Protein AF-X1TP44-F1 (afdb_monomer)

Orga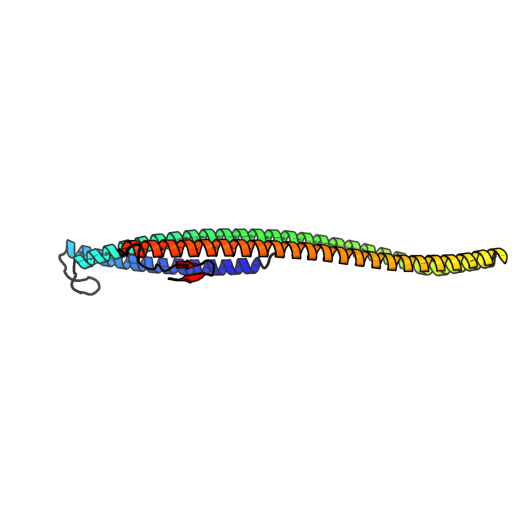nism: NCBI:txid412755

Nearest PDB structures (foldseek):
  8i21-assembly1_A  TM=5.377E-01  e=8.720E-01  Saccharomyces cerevisiae S288C

Secondary structure (DSSP, 8-state):
----HHHHHHHHHHHHHHHHHHHHHHHHHHHHHHHHHHHHHHHHHHHHHH---B-TTT-PBPPHHHHHHHHHHHHHHHHHHHHHHHHHHHHHHHHHHHHHHHHHHHHHHHHHHHHHHHHHHHHHHHHHHHHHHHHHHHHHHTTHHHHHHHHHHHHHHHS-HHHHHHHHHHHHHHHHHHHHHHHHHHHHHHHHHHHHHHHHHHHHHHHHHHHHHHHHHHHHHHHHHHHHHHHHHHHHHHHHHHHTT--TTSPPPEE-TTS-EE-

Mean predicted aligned error: 17.3 Å

Structure (mmCIF, N/CA/C/O backbone):
data_AF-X1TP44-F1
#
_entry.id   AF-X1TP44-F1
#
loop_
_atom_site.group_PDB
_atom_site.id
_atom_site.type_symbol
_atom_site.label_atom_id
_atom_site.label_alt_id
_atom_site.label_comp_id
_atom_site.label_asym_id
_atom_site.label_entity_id
_atom_site.label_seq_id
_atom_site.pdbx_PDB_ins_code
_atom_site.Cartn_x
_atom_site.Cartn_y
_atom_site.Cartn_z
_atom_site.occupancy
_atom_site.B_iso_or_equiv
_atom_site.auth_seq_id
_atom_site.auth_comp_id
_atom_site.auth_asym_id
_atom_site.auth_atom_id
_atom_site.pdbx_PDB_model_num
ATOM 1 N N . GLN A 1 1 ? 5.484 -2.460 -3.330 1.00 41.59 1 GLN A N 1
ATOM 2 C CA . GLN A 1 1 ? 4.072 -2.863 -3.463 1.00 41.59 1 GLN A CA 1
ATOM 3 C C . GLN A 1 1 ? 3.472 -2.748 -2.071 1.00 41.59 1 GLN A C 1
ATOM 5 O O . GLN A 1 1 ? 3.727 -3.625 -1.264 1.00 41.59 1 GLN A O 1
ATOM 10 N N . HIS A 1 2 ? 2.822 -1.629 -1.745 1.00 48.84 2 HIS A N 1
ATOM 11 C CA . HIS A 1 2 ? 1.972 -1.548 -0.553 1.00 48.84 2 HIS A CA 1
ATOM 12 C C . HIS A 1 2 ? 0.553 -1.786 -1.068 1.00 48.84 2 HIS A C 1
ATOM 14 O O . HIS A 1 2 ? 0.084 -0.944 -1.836 1.00 48.84 2 HIS A O 1
ATOM 20 N N . PRO A 1 3 ? -0.076 -2.937 -0.786 1.00 56.09 3 PRO A N 1
ATOM 21 C CA . PRO A 1 3 ? -1.488 -3.114 -1.080 1.00 56.09 3 PRO A CA 1
ATOM 22 C C . PRO A 1 3 ? -2.259 -2.148 -0.172 1.00 56.09 3 PRO A C 1
ATOM 24 O O . PRO A 1 3 ? -2.102 -2.191 1.043 1.00 56.09 3 PRO A O 1
ATOM 27 N N . ASP A 1 4 ? -2.941 -1.204 -0.813 1.00 78.56 4 ASP A N 1
ATOM 28 C CA . ASP A 1 4 ? -4.016 -0.332 -0.338 1.00 78.56 4 ASP A CA 1
ATOM 29 C C . ASP A 1 4 ? -4.006 0.119 1.133 1.00 78.56 4 ASP A C 1
ATOM 31 O O . ASP A 1 4 ? -4.874 -0.230 1.925 1.00 78.56 4 ASP A O 1
ATOM 35 N N . ILE A 1 5 ? -3.109 1.059 1.459 1.00 85.81 5 ILE A N 1
ATOM 36 C CA . ILE A 1 5 ? -3.212 1.879 2.686 1.00 85.81 5 ILE A CA 1
ATOM 37 C C . ILE A 1 5 ? -4.591 2.568 2.777 1.00 85.81 5 ILE A C 1
ATOM 39 O O . ILE A 1 5 ? -5.110 2.790 3.866 1.00 85.81 5 ILE A O 1
ATOM 43 N N . GLU A 1 6 ? -5.212 2.890 1.638 1.00 87.25 6 GLU A N 1
ATOM 44 C CA . GLU A 1 6 ? -6.580 3.424 1.594 1.00 87.25 6 GLU A CA 1
ATOM 45 C C . GLU A 1 6 ? -7.632 2.395 2.048 1.00 87.25 6 GLU A C 1
ATOM 47 O O . GLU A 1 6 ? -8.575 2.767 2.745 1.00 87.25 6 GLU A O 1
ATOM 52 N N . GLU A 1 7 ? -7.465 1.113 1.709 1.00 90.94 7 GLU A N 1
ATOM 53 C CA . GLU A 1 7 ? -8.336 0.027 2.182 1.00 90.94 7 GLU A CA 1
ATOM 54 C C . GLU A 1 7 ? -8.114 -0.239 3.674 1.00 90.94 7 GLU A C 1
ATOM 56 O O . GLU A 1 7 ? -9.077 -0.401 4.422 1.00 90.94 7 GLU A O 1
ATOM 61 N N . GLU A 1 8 ? -6.861 -0.202 4.134 1.00 92.81 8 GLU A N 1
ATOM 62 C CA . GLU A 1 8 ? -6.526 -0.335 5.553 1.00 92.81 8 GLU A CA 1
ATOM 63 C C . GLU A 1 8 ? -7.138 0.804 6.384 1.00 92.81 8 GLU A C 1
ATOM 65 O O . GLU A 1 8 ? -7.813 0.542 7.378 1.00 92.81 8 GLU A O 1
ATOM 70 N N . LEU A 1 9 ? -7.012 2.060 5.935 1.00 93.00 9 LEU A N 1
ATOM 71 C CA . LEU A 1 9 ? -7.663 3.211 6.572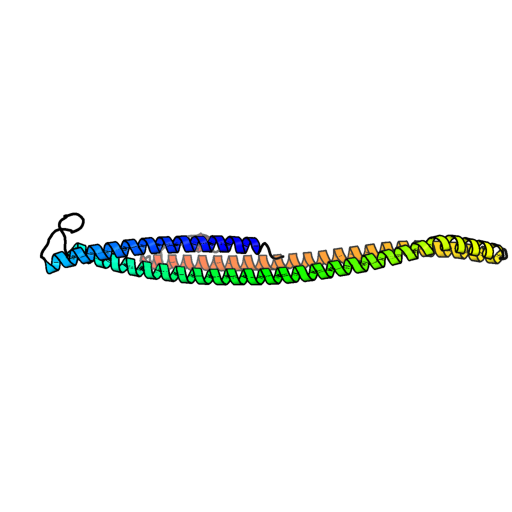 1.00 93.00 9 LEU A CA 1
ATOM 72 C C . LEU A 1 9 ? -9.191 3.063 6.604 1.00 93.00 9 LEU A C 1
ATOM 74 O O . LEU A 1 9 ? -9.807 3.338 7.633 1.00 93.00 9 LEU A O 1
ATOM 78 N N . ALA A 1 10 ? -9.805 2.592 5.514 1.00 93.12 10 ALA A N 1
ATOM 79 C CA . ALA A 1 10 ? -11.245 2.346 5.468 1.00 93.12 10 ALA A CA 1
ATOM 80 C C . ALA A 1 10 ? -11.677 1.228 6.435 1.00 93.12 10 ALA A C 1
ATOM 82 O O . ALA A 1 10 ? -12.705 1.351 7.104 1.00 93.12 10 ALA A O 1
ATOM 83 N N . SER A 1 11 ? -10.883 0.159 6.548 1.00 94.38 11 SER A N 1
ATOM 84 C CA . SER A 1 11 ? -11.110 -0.920 7.513 1.00 94.38 11 SER A CA 1
ATOM 85 C C . SER A 1 11 ? -11.017 -0.407 8.951 1.00 94.38 11 SER A C 1
ATOM 87 O O . SER A 1 11 ? -11.892 -0.696 9.767 1.00 94.38 11 SER A O 1
ATOM 89 N N . MET A 1 12 ? -9.998 0.400 9.260 1.00 95.75 12 MET A N 1
ATOM 90 C CA . MET A 1 12 ? -9.828 1.006 10.584 1.00 95.75 12 MET A CA 1
ATOM 91 C C . MET A 1 12 ? -10.978 1.948 10.944 1.00 95.75 12 MET A C 1
ATOM 93 O O . MET A 1 12 ? -11.442 1.928 12.083 1.00 95.75 12 MET A O 1
ATOM 97 N N . ASP A 1 13 ? -11.466 2.745 9.990 1.00 95.44 13 ASP A N 1
ATOM 98 C CA . ASP A 1 13 ? -12.627 3.612 10.201 1.00 95.44 13 ASP A CA 1
ATOM 99 C C . ASP A 1 13 ? -13.888 2.775 10.520 1.00 95.44 13 ASP A C 1
ATOM 101 O O . ASP A 1 13 ? -14.654 3.132 11.418 1.00 95.44 13 ASP A O 1
ATOM 105 N N . GLY A 1 14 ? -14.063 1.615 9.872 1.00 96.31 14 GLY A N 1
ATOM 106 C CA . GLY A 1 14 ? -15.133 0.661 10.190 1.00 96.31 14 GLY A CA 1
ATOM 107 C C . GLY A 1 14 ? -15.004 0.018 11.578 1.00 96.31 14 GLY A C 1
ATOM 108 O O . GLY A 1 14 ? -15.992 -0.084 12.309 1.00 96.31 14 GLY A O 1
ATOM 109 N N . GLU A 1 15 ? -13.792 -0.381 11.977 1.00 95.94 15 GLU A N 1
ATOM 110 C CA . GLU A 1 15 ? -13.523 -0.896 13.329 1.00 95.94 15 GLU A CA 1
ATOM 111 C C . GLU A 1 15 ? -13.802 0.159 14.406 1.00 95.94 15 GLU A C 1
ATOM 113 O O . GLU A 1 15 ? -14.431 -0.140 15.423 1.00 95.94 15 GLU A O 1
ATOM 118 N N . LEU A 1 16 ? -13.361 1.401 14.182 1.00 97.06 16 LEU A N 1
ATOM 119 C CA . LEU A 1 16 ? -13.583 2.517 15.099 1.00 97.06 16 LEU A CA 1
ATOM 120 C C . LEU A 1 16 ? -15.069 2.805 15.296 1.00 97.06 16 LEU A C 1
ATOM 122 O O . LEU A 1 16 ? -15.489 3.039 16.428 1.00 97.06 16 LEU A O 1
ATOM 126 N N . GLU A 1 17 ? -15.861 2.774 14.225 1.00 97.06 17 GLU A N 1
ATOM 127 C CA . GLU A 1 17 ? -17.306 2.975 14.325 1.00 97.06 17 GLU A CA 1
ATOM 128 C C . GLU A 1 17 ? -17.969 1.846 15.121 1.00 97.06 17 GLU A C 1
ATOM 130 O O . GLU A 1 17 ? -18.710 2.105 16.067 1.00 97.06 17 GLU A O 1
ATOM 135 N N . SER A 1 18 ? -17.604 0.591 14.843 1.00 96.81 18 SER A N 1
ATOM 136 C CA . SER A 1 18 ? -18.121 -0.555 15.598 1.00 96.81 18 SER A CA 1
ATOM 137 C C . SER A 1 18 ? -17.783 -0.481 17.092 1.00 96.81 18 SER A C 1
ATOM 139 O O . SER A 1 18 ? -18.622 -0.792 17.940 1.00 96.81 18 SER A O 1
ATOM 141 N N . LEU A 1 19 ? -16.567 -0.053 17.438 1.00 96.25 19 LEU A N 1
ATOM 142 C CA . LEU A 1 19 ? -16.155 0.122 18.831 1.00 96.25 19 LEU A CA 1
ATOM 143 C C . LEU A 1 19 ? -16.903 1.275 19.519 1.00 96.25 19 LEU A C 1
ATOM 145 O O . LEU A 1 19 ? -17.224 1.165 20.706 1.00 96.25 19 LEU A O 1
ATOM 149 N N . LYS A 1 20 ? -17.210 2.363 18.800 1.00 96.00 20 LYS A N 1
ATOM 150 C CA . LYS A 1 20 ? -18.028 3.471 19.323 1.00 96.00 20 LYS A CA 1
ATOM 151 C C . LYS A 1 20 ? -19.455 3.021 19.604 1.00 96.00 20 LYS A C 1
ATOM 153 O O . LYS A 1 20 ? -19.940 3.253 20.710 1.00 96.00 20 LYS A O 1
ATOM 158 N N . ASP A 1 21 ? -20.072 2.302 18.670 1.00 97.25 21 ASP A N 1
ATOM 159 C CA . ASP A 1 21 ? -21.417 1.746 18.843 1.00 97.25 21 ASP A CA 1
ATOM 160 C C . ASP A 1 21 ? -21.493 0.827 20.073 1.00 97.25 21 ASP A C 1
ATOM 162 O O . ASP A 1 21 ? -22.427 0.908 20.878 1.00 97.25 21 ASP A O 1
ATOM 166 N N . GLN A 1 22 ? -20.479 -0.023 20.271 1.00 97.06 22 GLN A N 1
ATOM 167 C CA . GLN A 1 22 ? -20.381 -0.881 21.456 1.00 97.06 22 GLN A CA 1
ATOM 168 C C . GLN A 1 22 ? -20.254 -0.065 22.749 1.00 97.06 22 GLN A C 1
ATOM 170 O O . GLN A 1 22 ? -20.950 -0.348 23.729 1.00 97.06 22 GLN A O 1
ATOM 175 N N . ALA A 1 23 ? -19.402 0.964 22.761 1.00 95.62 23 ALA A N 1
ATOM 176 C CA . ALA A 1 23 ? -19.231 1.834 23.921 1.00 95.62 23 ALA A CA 1
ATOM 177 C C . ALA A 1 23 ? -20.529 2.584 24.276 1.00 95.62 23 ALA A C 1
ATOM 179 O O . ALA A 1 23 ? -20.895 2.661 25.453 1.00 95.62 23 ALA A O 1
ATOM 180 N N . ASP A 1 24 ? -21.261 3.085 23.282 1.00 96.12 24 ASP A N 1
ATOM 181 C CA . ASP A 1 24 ? -22.525 3.796 23.491 1.00 96.12 24 ASP A CA 1
ATOM 182 C C . ASP A 1 24 ? -23.657 2.862 23.950 1.00 96.12 24 ASP A C 1
ATOM 184 O O . ASP A 1 24 ? -24.459 3.229 24.821 1.00 96.12 24 ASP A O 1
ATOM 188 N N . SER A 1 25 ? -23.678 1.618 23.461 1.00 97.44 25 SER A N 1
ATOM 189 C CA . SER A 1 25 ? -24.579 0.575 23.965 1.00 97.44 25 SER A CA 1
ATOM 190 C C . SER A 1 25 ? -24.331 0.284 25.449 1.00 97.44 25 SER A C 1
ATOM 192 O O . SER A 1 25 ? -25.271 0.272 26.249 1.00 97.44 25 SER A O 1
ATOM 194 N N . LEU A 1 26 ? -23.071 0.108 25.855 1.00 97.19 26 LEU A N 1
ATOM 195 C CA . LEU A 1 26 ? -22.726 -0.155 27.257 1.00 97.19 26 LEU A CA 1
ATOM 196 C C . LEU A 1 26 ? -22.997 1.046 28.164 1.00 97.19 26 LEU A C 1
ATOM 198 O O . LEU A 1 26 ? -23.454 0.871 29.293 1.00 97.19 26 LEU A O 1
ATOM 202 N N . ARG A 1 27 ? -22.780 2.275 27.680 1.00 95.88 27 ARG A N 1
ATOM 203 C CA . ARG A 1 27 ? -23.168 3.494 28.410 1.00 95.88 27 ARG A CA 1
ATOM 204 C C . ARG A 1 27 ? -24.674 3.556 28.639 1.00 95.88 27 ARG A C 1
ATOM 206 O O . ARG A 1 27 ? -25.103 3.872 29.746 1.00 95.88 27 ARG A O 1
ATOM 213 N N . SER A 1 28 ? -25.467 3.193 27.633 1.00 97.25 28 SER A N 1
ATOM 214 C CA . SER A 1 28 ? -26.926 3.121 27.757 1.00 97.25 28 SER A CA 1
ATOM 215 C C . SER A 1 28 ? -27.357 2.061 28.780 1.00 97.25 28 SER A C 1
ATOM 217 O O . SER A 1 28 ? -28.246 2.306 29.601 1.00 97.25 28 SER A O 1
ATOM 219 N N . GLU A 1 29 ? -26.691 0.901 28.795 1.00 97.56 29 GLU A N 1
ATOM 220 C CA . GLU A 1 29 ? -26.916 -0.125 29.818 1.00 97.56 29 GLU A CA 1
ATOM 221 C C . GLU A 1 29 ? -26.540 0.383 31.220 1.00 97.56 29 GLU A C 1
ATOM 223 O O . GLU A 1 29 ? -27.309 0.205 32.168 1.00 97.56 29 GLU A O 1
ATOM 228 N N . MET A 1 30 ? -25.407 1.079 31.348 1.00 97.31 30 MET A N 1
ATOM 229 C CA . MET A 1 30 ? -24.944 1.669 32.605 1.00 97.31 30 MET A CA 1
ATOM 230 C C . MET A 1 30 ? -25.955 2.675 33.160 1.00 97.31 30 MET A C 1
ATOM 232 O O . MET A 1 30 ? -26.277 2.613 34.347 1.00 97.31 30 MET A O 1
ATOM 236 N N . THR A 1 31 ? -26.517 3.547 32.316 1.00 96.19 31 THR A N 1
ATOM 237 C CA . THR A 1 31 ? -27.598 4.461 32.718 1.00 96.19 31 THR A CA 1
ATOM 238 C C . THR A 1 31 ? -28.815 3.685 33.228 1.00 96.19 31 THR A C 1
ATOM 240 O O . THR A 1 31 ? -29.305 3.965 34.320 1.00 96.19 31 THR A O 1
ATOM 243 N N . SER A 1 32 ? -29.246 2.630 32.524 1.00 96.38 32 SER A N 1
ATOM 244 C CA . SER A 1 32 ? -30.368 1.790 32.975 1.00 96.38 32 SER A CA 1
ATOM 245 C C . SER A 1 32 ? -30.102 1.108 34.325 1.00 96.38 32 SER A C 1
ATOM 247 O O . SER A 1 32 ? -31.002 0.989 35.163 1.00 96.38 32 SER A O 1
ATOM 249 N N . VAL A 1 33 ? -28.873 0.638 34.561 1.00 96.19 33 VAL A N 1
ATOM 250 C CA . VAL A 1 33 ? -28.471 0.033 35.839 1.00 96.19 33 VAL A CA 1
ATOM 251 C C . VAL A 1 33 ? -28.457 1.075 36.958 1.00 96.19 33 VAL A C 1
ATOM 253 O O . VAL A 1 33 ? -28.940 0.786 38.056 1.00 96.19 33 VAL A O 1
ATOM 256 N N . GLN A 1 34 ? -27.968 2.286 36.689 1.00 94.88 34 GLN A N 1
ATOM 257 C CA . GLN A 1 34 ? -27.968 3.394 37.647 1.00 94.88 34 GLN A CA 1
ATOM 258 C C . GLN A 1 34 ? -29.387 3.826 38.035 1.00 94.88 34 GLN A C 1
ATOM 260 O O . GLN A 1 34 ? -29.659 4.001 39.225 1.00 94.88 34 GLN A O 1
ATOM 265 N N . ASP A 1 35 ? -30.311 3.897 37.078 1.00 94.25 35 ASP A N 1
ATOM 266 C CA . ASP A 1 35 ? -31.723 4.187 37.350 1.00 94.25 35 ASP A CA 1
ATOM 267 C C . ASP A 1 35 ? -32.346 3.099 38.239 1.00 94.25 35 ASP A C 1
ATOM 269 O O . ASP A 1 35 ? -32.954 3.382 39.275 1.00 94.25 35 ASP A O 1
ATOM 273 N N . LYS A 1 36 ? -32.100 1.820 37.919 1.00 92.94 36 LYS A N 1
ATOM 274 C CA . LYS A 1 36 ? -32.558 0.688 38.746 1.00 92.94 36 LYS A CA 1
ATOM 275 C C . LYS A 1 36 ? -31.951 0.709 40.151 1.00 92.94 36 LYS A C 1
ATOM 277 O O . LYS A 1 36 ? -32.630 0.308 41.103 1.00 92.94 36 LYS A O 1
ATOM 282 N N . LEU A 1 37 ? -30.693 1.133 40.303 1.00 93.25 37 LEU A N 1
ATOM 283 C CA . LEU A 1 37 ? -30.048 1.318 41.608 1.00 93.25 37 LEU A CA 1
ATOM 284 C C . LEU A 1 37 ? -30.728 2.424 42.403 1.00 93.25 37 LEU A C 1
ATOM 286 O O . LEU A 1 37 ? -31.005 2.233 43.589 1.00 93.25 37 LEU A O 1
ATOM 290 N N . HIS A 1 38 ? -31.033 3.545 41.751 1.00 91.62 38 HIS A N 1
ATOM 291 C CA . HIS A 1 38 ? -31.738 4.659 42.366 1.00 91.62 38 HIS A CA 1
ATOM 292 C C . HIS A 1 38 ? -33.109 4.220 42.898 1.00 91.62 38 HIS A C 1
ATOM 294 O O . HIS A 1 38 ? -33.388 4.388 44.089 1.00 91.62 38 HIS A O 1
ATOM 300 N N . ASP A 1 39 ? -33.912 3.554 42.067 1.00 89.38 39 ASP A N 1
ATOM 301 C CA . ASP A 1 39 ? -35.230 3.030 42.443 1.00 89.38 39 ASP A CA 1
ATOM 302 C C . ASP A 1 39 ? -35.148 2.016 43.592 1.00 89.38 39 ASP A C 1
ATOM 304 O O . ASP A 1 39 ? -35.910 2.069 44.565 1.00 89.38 39 ASP A O 1
ATOM 308 N N . THR A 1 40 ? -34.189 1.088 43.514 1.00 88.38 40 THR A N 1
ATOM 309 C CA . THR A 1 40 ? -33.964 0.076 44.559 1.00 88.38 40 THR A CA 1
ATOM 310 C C . THR A 1 40 ? -33.554 0.742 45.878 1.00 88.38 40 THR A C 1
ATOM 312 O O . THR A 1 40 ? -34.054 0.374 46.945 1.00 88.38 40 THR A O 1
ATOM 315 N N . GLY A 1 41 ? -32.707 1.774 45.818 1.00 86.94 41 GLY A N 1
ATOM 316 C CA . GLY A 1 41 ? -32.289 2.572 46.969 1.00 86.94 41 GLY A CA 1
ATOM 317 C C . GLY A 1 41 ? -33.434 3.368 47.603 1.00 86.94 41 GLY A C 1
ATOM 318 O O . GLY A 1 41 ? -33.550 3.404 48.836 1.00 86.94 41 GLY A O 1
ATOM 319 N N . GLN A 1 42 ? -34.326 3.951 46.795 1.00 86.12 42 GLN A N 1
ATOM 320 C CA . GLN A 1 42 ? -35.535 4.619 47.287 1.00 86.12 42 GLN A CA 1
ATOM 321 C C . GLN A 1 42 ? -36.467 3.634 48.005 1.00 86.12 42 GLN A C 1
ATOM 323 O O . GLN A 1 42 ? -36.886 3.899 49.136 1.00 86.12 42 GLN A O 1
ATOM 328 N N . ASN A 1 43 ? -36.740 2.472 47.400 1.00 84.81 43 ASN A N 1
ATOM 329 C CA . ASN A 1 43 ? -37.569 1.421 48.000 1.00 84.81 43 ASN A CA 1
ATOM 330 C C . ASN A 1 43 ? -36.994 0.936 49.336 1.00 84.81 43 ASN A C 1
ATOM 332 O O . ASN A 1 43 ? -37.705 0.886 50.342 1.00 84.81 43 ASN A O 1
ATOM 336 N N . ARG A 1 44 ? -35.683 0.673 49.385 1.00 83.50 44 ARG A N 1
ATOM 337 C CA . ARG A 1 44 ? -34.992 0.277 50.618 1.00 83.50 44 ARG A CA 1
ATOM 338 C C . ARG A 1 44 ? -35.082 1.358 51.694 1.00 83.50 44 ARG A C 1
ATOM 340 O O . ARG A 1 44 ? -35.360 1.048 52.851 1.00 83.50 44 ARG A O 1
ATOM 347 N N . THR A 1 45 ? -34.890 2.625 51.327 1.00 84.12 45 THR A N 1
ATOM 348 C CA . THR A 1 45 ? -35.003 3.751 52.267 1.00 84.12 45 THR A CA 1
ATOM 349 C C . THR A 1 45 ? -36.406 3.835 52.862 1.00 84.12 45 THR A C 1
ATOM 351 O O . THR A 1 45 ? -36.540 4.070 54.062 1.00 84.12 45 THR A O 1
ATOM 354 N N . ARG A 1 46 ? -37.453 3.609 52.060 1.00 78.44 46 ARG A N 1
ATOM 355 C CA . ARG A 1 46 ? -38.838 3.654 52.545 1.00 78.44 46 ARG A CA 1
ATOM 356 C C . ARG A 1 46 ? -39.197 2.491 53.453 1.00 78.44 46 ARG A C 1
ATOM 358 O O . ARG A 1 46 ? -39.833 2.728 54.478 1.00 78.44 46 ARG A O 1
ATOM 365 N N . TYR A 1 47 ? -38.756 1.286 53.111 1.00 80.06 47 TYR A N 1
ATOM 366 C CA . TYR A 1 47 ? -38.929 0.121 53.969 1.00 80.06 47 TYR A CA 1
ATOM 367 C C . TYR A 1 47 ? -38.258 0.345 55.334 1.00 80.06 47 TYR A C 1
ATOM 369 O O . TYR A 1 47 ? -38.908 0.256 56.371 1.00 80.06 47 TYR A O 1
ATOM 377 N N . VAL A 1 48 ? -36.982 0.752 55.338 1.00 81.12 48 VAL A N 1
ATOM 378 C CA . VAL A 1 48 ? -36.192 0.920 56.572 1.00 81.12 48 VAL A CA 1
ATOM 379 C C . VAL A 1 48 ? -36.652 2.112 57.420 1.00 81.12 48 VAL A C 1
ATOM 381 O O . VAL A 1 48 ? -36.694 1.998 58.641 1.00 81.12 48 VAL A O 1
ATOM 384 N N . LYS A 1 49 ? -36.973 3.264 56.812 1.00 78.12 49 LYS A N 1
ATOM 385 C CA . LYS A 1 49 ? -37.319 4.488 57.564 1.00 78.12 49 LYS A CA 1
ATOM 386 C C . LYS A 1 49 ? -38.800 4.622 57.899 1.00 78.12 49 LYS A C 1
ATOM 388 O O . LYS A 1 49 ? -39.123 5.232 58.911 1.00 78.12 49 LYS A O 1
ATOM 393 N N . TYR A 1 50 ? -39.689 4.124 57.042 1.00 79.06 50 TYR A N 1
ATOM 394 C CA . TYR A 1 50 ? -41.132 4.370 57.152 1.00 79.06 50 TYR A CA 1
ATOM 395 C C . TYR A 1 50 ? -41.957 3.089 57.315 1.00 79.06 50 TYR A C 1
ATOM 397 O O . TYR A 1 50 ? -43.181 3.183 57.345 1.00 79.06 50 TYR A O 1
ATOM 405 N N . GLY A 1 51 ? -41.321 1.912 57.391 1.00 76.50 51 GLY A N 1
ATOM 406 C CA . GLY A 1 51 ? -42.008 0.631 57.585 1.00 76.50 51 GLY A CA 1
ATOM 407 C C . GLY A 1 51 ? -42.979 0.274 56.459 1.00 76.50 51 GLY A C 1
ATOM 408 O O . GLY A 1 51 ? -43.912 -0.490 56.674 1.00 76.50 51 GLY A O 1
ATOM 409 N N . LYS A 1 52 ? -42.816 0.868 55.268 1.00 76.94 52 LYS A N 1
ATOM 410 C CA . LYS A 1 52 ? -43.687 0.579 54.126 1.00 76.94 52 LYS A CA 1
ATOM 411 C C . LYS A 1 52 ? -43.270 -0.733 53.476 1.00 76.94 52 LYS A C 1
ATOM 413 O O . LYS A 1 52 ? -42.169 -0.821 52.941 1.00 76.94 52 LYS A O 1
ATOM 418 N N . GLU A 1 53 ? -44.176 -1.700 53.473 1.00 78.88 53 GLU A N 1
ATOM 419 C CA . GLU A 1 53 ? -43.972 -3.036 52.899 1.00 78.88 53 GLU A CA 1
ATOM 420 C C . GLU A 1 53 ? -44.336 -3.116 51.409 1.00 78.88 53 GLU A C 1
ATOM 422 O O . GLU A 1 53 ? -44.471 -4.206 50.876 1.00 78.88 53 GLU A O 1
ATOM 427 N N . GLU A 1 54 ? -44.480 -1.984 50.715 1.00 78.62 54 GLU A N 1
ATOM 428 C CA . GLU A 1 54 ? -44.911 -1.926 49.312 1.00 78.62 54 GLU A CA 1
ATOM 429 C C . GLU A 1 54 ? -43.946 -1.099 48.448 1.00 78.62 54 GLU A C 1
ATOM 431 O O . GLU A 1 54 ? -43.428 -0.059 48.870 1.00 78.62 54 GLU A O 1
ATOM 436 N N . CYS A 1 55 ? -43.716 -1.565 47.219 1.00 72.56 55 CYS A N 1
ATOM 437 C CA . CYS A 1 55 ? -42.846 -0.961 46.217 1.00 72.56 55 CYS A CA 1
ATOM 438 C C . CYS A 1 55 ? -43.394 0.389 45.761 1.00 72.56 55 CYS A C 1
ATOM 440 O O . CYS A 1 55 ? -44.564 0.509 45.404 1.00 72.56 55 CYS A O 1
ATOM 442 N N . PHE A 1 56 ? -42.530 1.401 45.690 1.00 68.19 56 PHE A N 1
ATOM 443 C CA . PHE A 1 56 ? -42.927 2.742 45.277 1.00 68.19 56 PHE A CA 1
ATOM 444 C C . PHE A 1 56 ? -43.417 2.811 43.826 1.00 68.19 56 PHE A C 1
ATOM 446 O O . PHE A 1 56 ? -44.360 3.543 43.543 1.00 68.19 56 PHE A O 1
ATOM 453 N N . ALA A 1 57 ? -42.793 2.051 42.924 1.00 70.19 57 ALA A N 1
ATOM 454 C CA . ALA A 1 57 ? -43.090 2.113 41.496 1.00 70.19 57 ALA A CA 1
ATOM 455 C C . ALA A 1 57 ? -44.315 1.275 41.091 1.00 70.19 57 ALA A C 1
ATOM 457 O O . ALA A 1 57 ? -45.024 1.648 40.162 1.00 70.19 57 ALA A O 1
ATOM 458 N N . CYS A 1 58 ? -44.572 0.146 41.765 1.00 77.62 58 CYS A N 1
ATOM 459 C CA . CYS A 1 58 ? -45.602 -0.814 41.340 1.00 77.62 58 CYS A CA 1
ATOM 460 C C . CYS A 1 58 ? -46.589 -1.251 42.433 1.00 77.62 58 CYS A C 1
ATOM 462 O O . CYS A 1 58 ? -47.483 -2.039 42.143 1.00 77.62 58 CYS A O 1
ATOM 464 N N . GLY A 1 59 ? -46.437 -0.794 43.681 1.00 74.50 59 GLY A N 1
ATOM 465 C CA . GLY A 1 59 ? -47.317 -1.167 44.798 1.00 74.50 59 GLY A CA 1
ATOM 466 C C . GLY A 1 59 ? -47.204 -2.625 45.262 1.00 74.50 59 GLY A C 1
ATOM 467 O O . GLY A 1 59 ? -47.912 -3.031 46.173 1.00 74.50 59 GLY A O 1
ATOM 468 N N . SER A 1 60 ? -46.325 -3.430 44.659 1.00 80.00 60 SER A N 1
ATOM 469 C CA . SER A 1 60 ? -46.116 -4.831 45.046 1.00 80.00 60 SER A CA 1
ATOM 470 C C . SER A 1 60 ? -45.477 -4.963 46.434 1.00 80.00 60 SER A C 1
ATOM 472 O O . SER A 1 60 ? -44.646 -4.119 46.779 1.00 80.00 60 SER A O 1
ATOM 474 N N . PRO A 1 61 ? -45.765 -6.038 47.191 1.00 80.00 61 PRO A N 1
ATOM 475 C CA . PRO A 1 61 ? -45.103 -6.309 48.461 1.00 80.00 61 PRO A CA 1
ATOM 476 C C . PRO A 1 61 ? -43.578 -6.356 48.315 1.00 80.00 61 PRO A C 1
ATOM 478 O O . PRO A 1 61 ? -43.048 -6.925 47.360 1.00 80.00 61 PRO A O 1
ATOM 481 N N . ILE A 1 62 ? -42.869 -5.758 49.265 1.00 80.25 62 ILE A N 1
ATOM 482 C CA . ILE A 1 62 ? -41.412 -5.719 49.321 1.00 80.25 62 ILE A CA 1
ATOM 483 C C . ILE A 1 62 ? -40.902 -6.875 50.182 1.00 80.25 62 ILE A C 1
ATOM 485 O O . ILE A 1 62 ? -41.171 -6.929 51.381 1.00 80.25 62 ILE A O 1
ATOM 489 N N . ASN A 1 63 ? -40.053 -7.725 49.600 1.00 85.25 63 ASN A N 1
ATOM 490 C CA . ASN A 1 63 ? -39.187 -8.627 50.353 1.00 85.25 63 ASN A CA 1
ATOM 491 C C . ASN A 1 63 ? -37.810 -7.956 50.599 1.00 85.25 63 ASN A C 1
ATOM 493 O O . ASN A 1 63 ? -37.091 -7.650 49.640 1.00 85.25 63 ASN A O 1
ATOM 497 N N . PRO A 1 64 ? -37.399 -7.717 51.860 1.00 81.69 64 PRO A N 1
ATOM 498 C CA . PRO A 1 64 ? -36.141 -7.032 52.183 1.00 81.69 64 PRO A CA 1
ATOM 499 C C . PRO A 1 64 ? -34.888 -7.792 51.745 1.00 81.69 64 PRO A C 1
ATOM 501 O O . PRO A 1 64 ? -33.877 -7.173 51.403 1.00 81.69 64 PRO A O 1
ATOM 504 N N . GLU A 1 65 ? -34.938 -9.124 51.775 1.00 85.44 65 GLU A N 1
ATOM 505 C CA . GLU A 1 65 ? -33.818 -9.979 51.383 1.00 85.44 65 GLU A CA 1
ATOM 506 C C . GLU A 1 65 ? -33.599 -9.898 49.867 1.00 85.44 65 GLU A C 1
ATOM 508 O O . GLU A 1 65 ? -32.479 -9.684 49.400 1.00 85.44 65 GLU A O 1
ATOM 513 N N . GLU A 1 66 ? -34.689 -9.949 49.099 1.00 86.94 66 GLU A N 1
ATOM 514 C CA . GLU A 1 66 ? -34.670 -9.775 47.644 1.00 86.94 66 GLU A CA 1
ATOM 515 C C . GLU A 1 66 ? -34.203 -8.377 47.238 1.00 86.94 66 GLU A C 1
ATOM 517 O O . GLU A 1 66 ? -33.381 -8.254 46.332 1.00 86.94 66 GLU A O 1
ATOM 522 N N . LEU A 1 67 ? -34.649 -7.318 47.928 1.00 85.88 67 LEU A N 1
ATOM 523 C CA . LEU A 1 67 ? -34.159 -5.957 47.676 1.00 85.88 67 LEU A CA 1
ATOM 524 C C . LEU A 1 67 ? -32.651 -5.833 47.914 1.00 85.88 67 LEU A C 1
ATOM 526 O O . LEU A 1 67 ? -31.959 -5.192 47.121 1.00 85.88 67 LEU A O 1
ATOM 530 N N . ARG A 1 68 ? -32.128 -6.439 48.990 1.00 87.12 68 ARG A N 1
ATOM 531 C CA . ARG A 1 68 ? -30.683 -6.449 49.269 1.00 87.12 68 ARG A CA 1
ATOM 532 C C . ARG A 1 68 ? -29.909 -7.191 48.186 1.00 87.12 68 ARG A C 1
ATOM 534 O O . ARG A 1 68 ? -28.876 -6.694 47.741 1.00 87.12 68 ARG A O 1
ATOM 541 N N . ASN A 1 69 ? -30.408 -8.344 47.749 1.00 90.62 69 ASN A N 1
ATOM 542 C CA . ASN A 1 69 ? -29.774 -9.126 46.690 1.00 90.62 69 ASN A CA 1
ATOM 543 C C . ASN A 1 69 ? -29.804 -8.386 45.350 1.00 90.62 69 ASN A C 1
ATOM 545 O O . ASN A 1 69 ? -28.771 -8.285 44.693 1.00 90.62 69 ASN A O 1
ATOM 549 N N . ARG A 1 70 ? -30.942 -7.783 44.993 1.00 90.75 70 ARG A N 1
ATOM 550 C CA . ARG A 1 70 ? -31.079 -6.952 43.792 1.00 90.75 70 ARG A CA 1
ATOM 551 C C . ARG A 1 70 ? -30.119 -5.765 43.813 1.00 90.75 70 ARG A C 1
ATOM 553 O O . ARG A 1 70 ? -29.473 -5.502 42.806 1.00 90.75 70 ARG A O 1
ATOM 560 N N . GLN A 1 71 ? -29.995 -5.069 44.945 1.00 91.88 71 GLN A N 1
ATOM 561 C CA . GLN A 1 71 ? -29.045 -3.963 45.081 1.00 91.88 71 GLN A CA 1
ATOM 562 C C . GLN A 1 71 ? -27.604 -4.437 44.837 1.00 91.88 71 GLN A C 1
ATOM 564 O O . GLN A 1 71 ? -26.917 -3.849 44.009 1.00 91.88 71 GLN A O 1
ATOM 569 N N . LYS A 1 72 ? -27.174 -5.529 45.486 1.00 94.38 72 LYS A N 1
ATOM 570 C CA . LYS A 1 72 ? -25.827 -6.096 45.290 1.00 94.38 72 LYS A CA 1
ATOM 571 C C . LYS A 1 72 ? -25.565 -6.498 43.837 1.00 94.38 72 LYS A C 1
ATOM 573 O O . LYS A 1 72 ? -24.496 -6.209 43.315 1.00 94.38 72 LYS A O 1
ATOM 578 N N . GLN A 1 73 ? -26.533 -7.142 43.183 1.00 95.38 73 GLN A N 1
ATOM 579 C CA . GLN A 1 73 ? -26.419 -7.540 41.775 1.00 95.38 73 GLN A CA 1
ATOM 580 C C . GLN A 1 73 ? -26.271 -6.329 40.851 1.00 95.38 73 GLN A C 1
ATOM 582 O O . GLN A 1 73 ? -25.447 -6.344 39.942 1.00 95.38 73 GLN A O 1
ATOM 587 N N . LEU A 1 74 ? -27.044 -5.267 41.089 1.00 95.62 74 LEU A N 1
ATOM 588 C CA . LEU A 1 74 ? -26.949 -4.041 40.303 1.00 95.62 74 LEU A CA 1
ATOM 589 C C . LEU A 1 74 ? -25.633 -3.289 40.556 1.00 95.62 74 LEU A C 1
ATOM 591 O O . LEU A 1 74 ? -25.046 -2.773 39.611 1.00 95.62 74 LEU A O 1
ATOM 595 N N . GLU A 1 75 ? -25.145 -3.248 41.800 1.00 95.50 75 GLU A N 1
ATOM 596 C CA . GLU A 1 75 ? -23.832 -2.676 42.142 1.00 95.50 75 GLU A CA 1
ATOM 597 C C . GLU A 1 75 ? -22.698 -3.452 41.457 1.00 95.50 75 GLU A C 1
ATOM 599 O O . GLU A 1 75 ? -21.798 -2.847 40.874 1.00 95.50 75 GLU A O 1
ATOM 604 N N . GLN A 1 76 ? -22.774 -4.787 41.459 1.00 97.31 76 GLN A N 1
ATOM 605 C CA . GLN A 1 76 ? -21.828 -5.640 40.747 1.00 97.31 76 GLN A CA 1
ATOM 606 C C . GLN A 1 76 ? -21.864 -5.371 39.237 1.00 97.31 76 GLN A C 1
ATOM 608 O O . GLN A 1 76 ? -20.821 -5.071 38.660 1.00 97.31 76 GLN A O 1
ATOM 613 N N . ARG A 1 77 ? -23.049 -5.396 38.608 1.00 97.19 77 ARG A N 1
ATOM 614 C CA . ARG A 1 77 ? -23.181 -5.128 37.167 1.00 97.19 77 ARG A CA 1
ATOM 615 C C . ARG A 1 77 ? -22.705 -3.723 36.802 1.00 97.19 77 ARG A C 1
ATOM 617 O O . ARG A 1 77 ? -22.076 -3.546 35.770 1.00 97.19 77 ARG A O 1
ATOM 624 N N . SER A 1 78 ? -22.961 -2.728 37.652 1.00 96.75 78 SER A N 1
ATOM 625 C CA . SER A 1 78 ? -22.468 -1.361 37.452 1.00 96.75 78 SER A CA 1
ATOM 626 C C . SER A 1 78 ? -20.937 -1.294 37.464 1.00 96.75 78 SER A C 1
ATOM 628 O O . SER A 1 78 ? -20.350 -0.584 36.651 1.00 96.75 78 SER A O 1
ATOM 630 N N . SER A 1 79 ? -20.288 -2.051 38.352 1.00 97.19 79 SER A N 1
ATOM 631 C CA . SER A 1 79 ? -18.826 -2.166 38.394 1.00 97.19 79 SER A CA 1
ATOM 632 C C . SER A 1 79 ? -18.272 -2.872 37.150 1.00 97.19 79 SER A C 1
ATOM 634 O O . SER A 1 79 ? -17.318 -2.392 36.541 1.00 97.19 79 SER A O 1
ATOM 636 N N . GLU A 1 80 ? -18.899 -3.976 36.731 1.00 97.56 80 GLU A N 1
ATOM 637 C CA . GLU A 1 80 ? -18.541 -4.717 35.512 1.00 97.56 80 GLU A CA 1
ATOM 638 C C . GLU A 1 80 ? -18.654 -3.833 34.264 1.00 97.56 80 GLU A C 1
ATOM 640 O O . GLU A 1 80 ? -17.673 -3.686 33.538 1.00 97.56 80 GLU A O 1
ATOM 645 N N . LEU A 1 81 ? -19.790 -3.152 34.083 1.00 96.88 81 LEU A N 1
ATOM 646 C CA . LEU A 1 81 ? -20.001 -2.195 32.994 1.00 96.88 81 LEU A CA 1
ATOM 647 C C . LEU A 1 81 ? -18.973 -1.063 33.018 1.00 96.88 81 LEU A C 1
ATOM 649 O O . LEU A 1 81 ? -18.457 -0.680 31.972 1.00 96.88 81 LEU A O 1
ATOM 653 N N . GLY A 1 82 ? -18.629 -0.547 34.201 1.00 97.12 82 GLY A N 1
ATOM 654 C CA . GLY A 1 82 ? -17.571 0.454 34.340 1.00 97.12 82 GLY A CA 1
ATOM 655 C C . GLY A 1 82 ? -16.219 -0.043 33.818 1.00 97.12 82 GLY A C 1
ATOM 656 O O . GLY A 1 82 ? -15.517 0.691 33.124 1.00 97.12 82 GLY A O 1
ATOM 657 N N . ASN A 1 83 ? -15.862 -1.296 34.101 1.00 97.38 83 ASN A N 1
ATOM 658 C CA . ASN A 1 83 ? -14.626 -1.902 33.603 1.00 97.38 83 ASN A CA 1
ATOM 659 C C . ASN A 1 83 ? -14.677 -2.170 32.091 1.00 97.38 83 ASN A C 1
ATOM 661 O O . ASN A 1 83 ? -13.700 -1.886 31.399 1.00 97.38 83 ASN A O 1
ATOM 665 N N . GLU A 1 84 ? -15.804 -2.672 31.579 1.00 97.62 84 GLU A N 1
ATOM 666 C CA . GLU A 1 84 ? -16.022 -2.917 30.147 1.00 97.62 84 GLU A CA 1
ATOM 667 C C . GLU A 1 84 ? -15.918 -1.612 29.337 1.00 97.62 84 GLU A C 1
ATOM 669 O O . GLU A 1 84 ? -15.161 -1.549 28.366 1.00 97.62 84 GLU A O 1
ATOM 674 N N . ILE A 1 85 ? -16.584 -0.541 29.789 1.00 96.88 85 ILE A N 1
ATOM 675 C CA . ILE A 1 85 ? -16.517 0.793 29.171 1.00 96.88 85 ILE A CA 1
ATOM 676 C C . ILE A 1 85 ? -15.079 1.321 29.185 1.00 96.88 85 ILE A C 1
ATOM 678 O O . ILE A 1 85 ? -14.575 1.739 28.147 1.00 96.88 85 ILE A O 1
ATOM 682 N N . ASN A 1 86 ? -14.384 1.261 30.326 1.00 96.38 86 ASN A N 1
ATOM 683 C CA . ASN A 1 86 ? -13.000 1.737 30.424 1.00 96.38 86 ASN A CA 1
ATOM 684 C C . ASN A 1 86 ? -12.053 0.967 29.492 1.00 96.38 86 ASN A C 1
ATOM 686 O O . ASN A 1 86 ? -11.159 1.559 28.884 1.00 96.38 86 ASN A O 1
ATOM 690 N N . SER A 1 87 ? -12.247 -0.348 29.374 1.00 97.06 87 SER A N 1
ATOM 691 C CA . SER A 1 87 ? -11.472 -1.195 28.466 1.00 97.06 87 SER A CA 1
ATOM 692 C C . SER A 1 87 ? -11.701 -0.812 27.001 1.00 97.06 87 SER A C 1
ATOM 694 O O . SER A 1 87 ? -10.737 -0.649 26.252 1.00 97.06 87 SER A O 1
ATOM 696 N N . LEU A 1 88 ? -12.957 -0.622 26.590 1.00 96.62 88 LEU A N 1
ATOM 697 C CA . LEU A 1 88 ? -13.297 -0.192 25.230 1.00 96.62 88 LEU A CA 1
ATOM 698 C C . LEU A 1 88 ? -12.813 1.225 24.921 1.00 96.62 88 LEU A C 1
ATOM 700 O O . LEU A 1 88 ? -12.274 1.460 23.846 1.00 96.62 88 LEU A O 1
ATOM 704 N N . GLU A 1 89 ? -12.920 2.165 25.860 1.00 95.00 89 GLU A N 1
ATOM 705 C CA . GLU A 1 89 ? -12.374 3.516 25.687 1.00 95.00 89 GLU A CA 1
ATOM 706 C C . GLU A 1 89 ? -10.851 3.508 25.515 1.00 95.00 89 GLU A C 1
ATOM 708 O O . GLU A 1 89 ? -10.298 4.320 24.767 1.00 95.00 89 GLU A O 1
ATOM 713 N N . TRP A 1 90 ? -10.156 2.595 26.198 1.00 96.81 90 TRP A N 1
ATOM 714 C CA . TRP A 1 90 ? -8.721 2.412 26.011 1.00 96.81 90 TRP A CA 1
ATOM 715 C C . TRP A 1 90 ? -8.400 1.860 24.616 1.00 96.81 90 TRP A C 1
ATOM 717 O O . TRP A 1 90 ? -7.510 2.390 23.948 1.00 96.81 90 TRP A O 1
ATOM 727 N N . GLN A 1 91 ? -9.155 0.861 24.150 1.00 95.50 91 GLN A N 1
ATOM 728 C CA . GLN A 1 91 ? -9.015 0.303 22.800 1.00 95.50 91 GLN A CA 1
ATOM 729 C C . GLN A 1 91 ? -9.308 1.344 21.713 1.00 95.50 91 GLN A C 1
ATOM 731 O O . GLN A 1 91 ? -8.506 1.492 20.794 1.00 95.50 91 GLN A O 1
ATOM 736 N N . LEU A 1 92 ? -10.388 2.119 21.857 1.00 96.25 92 LEU A N 1
ATOM 737 C CA . LEU A 1 92 ? -10.744 3.222 20.959 1.00 96.25 92 LEU A CA 1
ATOM 738 C C . LEU A 1 92 ? -9.597 4.224 20.825 1.00 96.25 92 LEU A C 1
ATOM 740 O O . LEU A 1 92 ? -9.145 4.499 19.719 1.00 96.25 92 LEU A O 1
ATOM 744 N N . LYS A 1 93 ? -9.054 4.707 21.949 1.00 96.38 93 LYS A N 1
ATOM 745 C CA . LYS A 1 93 ? -7.913 5.638 21.939 1.00 96.38 93 LYS A CA 1
ATOM 746 C C . LYS A 1 93 ? -6.661 5.035 21.303 1.00 96.38 93 LYS A C 1
ATOM 748 O O . LYS A 1 93 ? -5.862 5.773 20.728 1.00 96.38 93 LYS A O 1
ATOM 753 N N . GLY A 1 94 ? -6.447 3.729 21.460 1.00 96.88 94 GLY A N 1
ATOM 754 C CA . GLY A 1 94 ? -5.365 3.004 20.795 1.00 96.88 94 GLY A CA 1
ATOM 755 C C . GLY A 1 94 ? -5.543 3.020 19.279 1.00 96.88 94 GLY A C 1
ATOM 756 O O . GLY A 1 94 ? -4.682 3.531 18.566 1.00 96.88 94 GLY A O 1
ATOM 757 N N . ARG A 1 95 ? -6.706 2.564 18.806 1.00 95.69 95 ARG A N 1
ATOM 758 C CA . ARG A 1 95 ? -7.042 2.510 17.378 1.00 95.69 95 ARG A CA 1
ATOM 759 C C . ARG A 1 95 ? -7.069 3.882 16.710 1.00 95.69 95 ARG A C 1
ATOM 761 O O . ARG A 1 95 ? -6.565 4.019 15.602 1.00 95.69 95 ARG A O 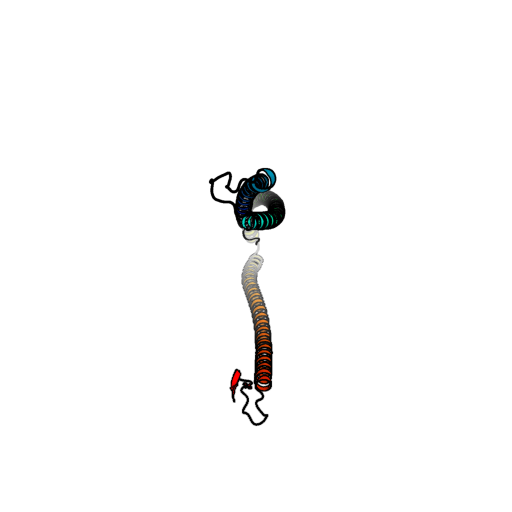1
ATOM 768 N N . GLU A 1 96 ? -7.570 4.917 17.383 1.00 96.75 96 GLU A N 1
ATOM 769 C CA . GLU A 1 96 ? -7.548 6.293 16.864 1.00 96.75 96 GLU A CA 1
ATOM 770 C C . GLU A 1 96 ? -6.117 6.787 16.626 1.00 96.75 96 GLU A C 1
ATOM 772 O O . GLU A 1 96 ? -5.837 7.420 15.608 1.00 96.75 96 GLU A O 1
ATOM 777 N N . LYS A 1 97 ? -5.187 6.476 17.538 1.00 97.12 97 LYS A N 1
ATOM 778 C CA . LYS A 1 97 ? -3.772 6.834 17.370 1.00 97.12 97 LYS A CA 1
ATOM 779 C C . LYS A 1 97 ? -3.135 6.092 16.206 1.00 97.12 97 LYS A C 1
ATOM 781 O O . LYS A 1 97 ? -2.430 6.724 15.425 1.00 97.12 97 LYS A O 1
ATOM 786 N N . GLU A 1 98 ? -3.386 4.790 16.094 1.00 95.69 98 GLU A N 1
ATOM 787 C CA . GLU A 1 98 ? -2.893 3.975 14.979 1.00 95.69 98 GLU A CA 1
ATOM 788 C C . GLU A 1 98 ? -3.412 4.523 13.642 1.00 95.69 98 GLU A C 1
ATOM 790 O O . GLU A 1 98 ? -2.634 4.719 12.711 1.00 95.69 98 GLU A O 1
ATOM 795 N N . ARG A 1 99 ? -4.700 4.878 13.572 1.00 96.31 99 ARG A N 1
ATOM 796 C CA . ARG A 1 99 ? -5.334 5.441 12.373 1.00 96.31 99 ARG A CA 1
ATOM 797 C C . ARG A 1 99 ? -4.714 6.778 11.973 1.00 96.31 99 ARG A C 1
ATOM 799 O O . ARG A 1 99 ? -4.393 6.986 10.807 1.00 96.31 99 ARG A O 1
ATOM 806 N N . ILE A 1 100 ? -4.505 7.679 12.937 1.00 96.31 100 ILE A N 1
ATOM 807 C CA . ILE A 1 100 ? -3.837 8.972 12.703 1.00 96.31 100 ILE A CA 1
ATOM 808 C C . ILE A 1 100 ? -2.385 8.766 12.254 1.00 96.31 100 ILE A C 1
ATOM 810 O O . ILE A 1 100 ? -1.894 9.491 11.389 1.00 96.31 100 ILE A O 1
ATOM 814 N N . GLN A 1 101 ? -1.676 7.801 12.842 1.00 95.69 101 GLN A N 1
ATOM 815 C CA . GLN A 1 101 ? -0.309 7.490 12.443 1.00 95.69 101 GLN A CA 1
ATOM 816 C C . GLN A 1 101 ? -0.258 7.019 10.985 1.00 95.69 101 GLN A C 1
ATOM 818 O O . GLN A 1 101 ? 0.501 7.590 10.202 1.00 95.69 101 GLN A O 1
ATOM 823 N N . LEU A 1 102 ? -1.099 6.052 10.613 1.00 94.81 102 LEU A N 1
ATOM 824 C CA . LEU A 1 102 ? -1.166 5.532 9.249 1.00 94.81 102 LEU A CA 1
ATOM 825 C C . LEU A 1 102 ? -1.553 6.624 8.240 1.00 94.81 102 LEU A C 1
ATOM 827 O O . LEU A 1 102 ? -0.967 6.721 7.164 1.00 94.81 102 LEU A O 1
ATOM 831 N N . GLU A 1 103 ? -2.489 7.506 8.598 1.00 95.06 103 GLU A N 1
ATOM 832 C CA . GLU A 1 103 ? -2.869 8.655 7.770 1.00 95.06 103 GLU A CA 1
ATOM 833 C C . GLU A 1 103 ? -1.690 9.617 7.547 1.00 95.06 103 GLU A C 1
ATOM 835 O O . GLU A 1 103 ? -1.446 10.057 6.421 1.00 95.06 103 GLU A O 1
ATOM 840 N N . ASN A 1 104 ? -0.907 9.911 8.588 1.00 94.56 104 ASN A N 1
ATOM 841 C CA . ASN A 1 104 ? 0.285 10.749 8.458 1.00 94.56 104 ASN A CA 1
ATOM 842 C C . ASN A 1 104 ? 1.335 10.095 7.549 1.00 94.56 104 ASN A C 1
ATOM 844 O O . ASN A 1 104 ? 1.837 10.747 6.629 1.00 94.56 104 ASN A O 1
ATOM 848 N N . GLU A 1 105 ? 1.620 8.808 7.749 1.00 92.88 105 GLU A N 1
ATOM 849 C CA . GLU A 1 105 ? 2.536 8.040 6.898 1.00 92.88 105 GLU A CA 1
ATOM 850 C C . GLU A 1 105 ? 2.070 8.055 5.433 1.00 92.88 105 GLU A C 1
ATOM 852 O O . GLU A 1 105 ? 2.861 8.322 4.521 1.00 92.88 105 GLU A O 1
ATOM 857 N N . TRP A 1 106 ? 0.765 7.886 5.200 1.00 92.81 106 TRP A N 1
ATOM 858 C CA . TRP A 1 106 ? 0.171 7.967 3.869 1.00 92.81 106 TRP A CA 1
ATOM 859 C C . TRP A 1 106 ? 0.375 9.335 3.217 1.00 92.81 106 TRP A C 1
ATOM 861 O O . TRP A 1 106 ? 0.794 9.428 2.057 1.00 92.81 106 TRP A O 1
ATOM 871 N N . THR A 1 107 ? 0.118 10.420 3.953 1.00 92.38 107 THR A N 1
ATOM 872 C CA . THR A 1 107 ? 0.319 11.776 3.426 1.00 92.38 107 THR A CA 1
ATOM 873 C C . THR A 1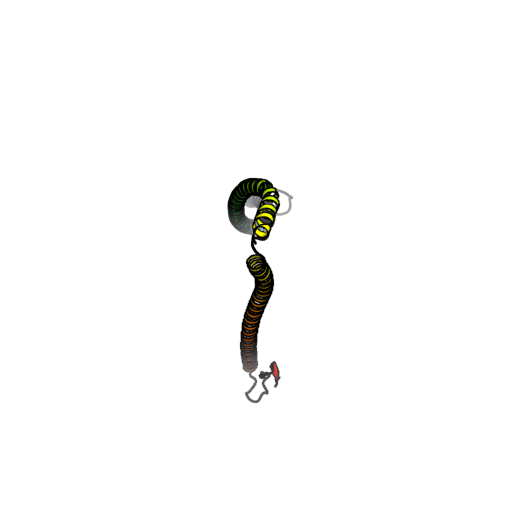 107 ? 1.780 12.045 3.069 1.00 92.38 107 THR A C 1
ATOM 875 O O . THR A 1 107 ? 2.053 12.660 2.031 1.00 92.38 107 THR A O 1
ATOM 878 N N . GLU A 1 108 ? 2.726 11.536 3.862 1.00 93.56 108 GLU A N 1
ATOM 879 C CA . GLU A 1 108 ? 4.154 11.673 3.598 1.00 93.56 108 GLU A CA 1
ATOM 880 C C . GLU A 1 108 ? 4.557 10.916 2.328 1.00 93.56 108 GLU A C 1
ATOM 882 O O . GLU A 1 108 ? 5.162 11.506 1.426 1.00 93.56 108 GLU A O 1
ATOM 887 N N . VAL A 1 109 ? 4.165 9.644 2.208 1.00 91.50 109 VAL A N 1
ATOM 888 C CA . VAL A 1 109 ? 4.417 8.822 1.014 1.00 91.50 109 VAL A CA 1
ATOM 889 C C . VAL A 1 109 ? 3.833 9.488 -0.230 1.00 91.50 109 VAL A C 1
ATOM 891 O O . VAL A 1 109 ? 4.531 9.668 -1.231 1.00 91.50 109 VAL A O 1
ATOM 894 N N . ARG A 1 110 ? 2.582 9.950 -0.160 1.00 91.94 110 ARG A N 1
ATOM 895 C CA . ARG A 1 110 ? 1.914 10.635 -1.273 1.00 91.94 110 ARG A CA 1
ATOM 896 C C . ARG A 1 110 ? 2.633 11.924 -1.674 1.00 91.94 110 ARG A C 1
ATOM 898 O O . ARG A 1 110 ? 2.706 12.245 -2.862 1.00 91.94 110 ARG A O 1
ATOM 905 N N . SER A 1 111 ? 3.177 12.664 -0.707 1.00 94.12 111 SER A N 1
ATOM 906 C CA . SER A 1 111 ? 3.955 13.879 -0.974 1.00 94.12 111 SER A CA 1
ATOM 907 C C . SER A 1 111 ? 5.281 13.577 -1.683 1.00 94.12 111 SER A C 1
ATOM 909 O O . SER A 1 111 ? 5.616 14.257 -2.656 1.00 94.12 111 SER A O 1
ATOM 911 N N . LYS A 1 112 ? 5.985 12.516 -1.262 1.00 94.88 112 LYS A N 1
ATOM 912 C CA . LYS A 1 112 ? 7.237 12.045 -1.872 1.00 94.88 112 LYS A CA 1
ATOM 913 C C . LYS A 1 112 ? 7.010 11.592 -3.309 1.00 94.88 112 LYS A C 1
ATOM 915 O O . LYS A 1 112 ? 7.665 12.106 -4.211 1.00 94.88 112 LYS A O 1
ATOM 920 N N . ILE A 1 113 ? 6.003 10.745 -3.534 1.00 93.00 113 ILE A N 1
ATOM 921 C CA . ILE A 1 113 ? 5.620 10.283 -4.876 1.00 93.00 113 ILE A CA 1
ATOM 922 C C . ILE A 1 113 ? 5.297 11.474 -5.782 1.00 93.00 113 ILE A C 1
ATOM 924 O O . ILE A 1 113 ? 5.760 11.542 -6.918 1.00 93.00 113 ILE A O 1
ATOM 928 N N . ARG A 1 114 ? 4.539 12.461 -5.287 1.00 95.50 114 ARG A N 1
ATOM 929 C CA . ARG A 1 114 ? 4.224 13.667 -6.066 1.00 95.50 114 ARG A CA 1
ATOM 930 C C . ARG A 1 114 ? 5.482 14.464 -6.427 1.00 95.50 114 ARG A C 1
ATOM 932 O O . ARG A 1 114 ? 5.572 14.979 -7.540 1.00 95.50 114 ARG A O 1
ATOM 939 N N . ALA A 1 115 ? 6.439 14.590 -5.510 1.00 96.06 115 ALA A N 1
ATOM 940 C CA . ALA A 1 115 ? 7.700 15.275 -5.776 1.00 96.06 115 ALA A CA 1
ATOM 941 C C . ALA A 1 115 ? 8.542 14.536 -6.829 1.00 96.06 115 ALA A C 1
ATOM 943 O O . ALA A 1 115 ? 9.049 15.166 -7.757 1.00 96.06 115 ALA A O 1
ATOM 944 N N . GLU A 1 116 ? 8.639 13.210 -6.728 1.00 96.56 116 GLU A N 1
ATOM 945 C CA . GLU A 1 116 ? 9.324 12.365 -7.711 1.00 96.56 116 GLU A CA 1
ATOM 946 C C . GLU A 1 116 ? 8.675 12.461 -9.093 1.00 96.56 116 GLU A C 1
ATOM 948 O O . GLU A 1 116 ? 9.374 12.672 -10.082 1.00 96.56 116 GLU A O 1
ATOM 953 N N . LEU A 1 117 ? 7.342 12.413 -9.161 1.00 95.94 117 LEU A N 1
ATOM 954 C CA . LEU A 1 117 ? 6.594 12.544 -10.411 1.00 95.94 117 LEU A CA 1
ATOM 955 C C . LEU A 1 117 ? 6.829 13.907 -11.078 1.00 95.94 117 LEU A C 1
ATOM 957 O O . LEU A 1 117 ? 7.053 13.983 -12.285 1.00 95.94 117 LEU A O 1
ATOM 961 N N . ASN A 1 118 ? 6.858 14.985 -10.292 1.00 96.75 118 ASN A N 1
ATOM 962 C CA . ASN A 1 118 ? 7.183 16.319 -10.797 1.00 96.75 118 ASN A CA 1
ATOM 963 C C . ASN A 1 118 ? 8.624 16.406 -11.323 1.00 96.75 118 ASN A C 1
ATOM 965 O O . ASN A 1 118 ? 8.873 17.060 -12.336 1.00 96.75 118 ASN A O 1
ATOM 969 N N . ASN A 1 119 ? 9.580 15.761 -10.652 1.00 96.56 119 ASN A N 1
ATOM 970 C CA . ASN A 1 119 ? 10.969 15.721 -11.109 1.00 96.56 119 ASN A CA 1
ATOM 971 C C . ASN A 1 119 ? 11.110 14.913 -12.405 1.00 96.56 119 ASN A C 1
ATOM 973 O O . ASN A 1 119 ? 11.782 15.371 -13.328 1.00 96.56 119 ASN A O 1
ATOM 977 N N . ALA A 1 120 ? 10.437 13.764 -12.499 1.00 96.38 120 ALA A N 1
ATOM 978 C CA . ALA A 1 120 ? 10.400 12.950 -13.709 1.00 96.38 120 ALA A CA 1
ATOM 979 C C . ALA A 1 120 ? 9.777 13.720 -14.884 1.00 96.38 120 ALA A C 1
ATOM 981 O O . ALA A 1 120 ? 10.358 13.750 -15.963 1.00 96.38 120 ALA A O 1
ATOM 982 N N . SER A 1 121 ? 8.662 14.424 -14.658 1.00 97.06 121 SER A N 1
ATOM 983 C CA . SER A 1 121 ? 8.033 15.275 -15.677 1.00 97.06 121 SER A CA 1
ATOM 984 C C . SER A 1 121 ? 8.999 16.336 -16.211 1.00 97.06 121 SER A C 1
ATOM 986 O O . SER A 1 121 ? 9.127 16.494 -17.418 1.00 97.06 121 SER A O 1
ATOM 988 N N . ARG A 1 122 ? 9.740 17.022 -15.330 1.00 96.75 122 ARG A N 1
ATOM 989 C CA . ARG A 1 122 ? 10.741 18.015 -15.756 1.00 96.75 122 ARG A CA 1
ATOM 990 C C . ARG A 1 122 ? 11.887 17.394 -16.549 1.00 96.75 122 ARG A C 1
ATOM 992 O O . ARG A 1 122 ? 12.390 18.025 -17.473 1.00 96.75 122 ARG A O 1
ATOM 999 N N . ALA A 1 123 ? 12.336 16.199 -16.168 1.00 96.50 123 ALA A N 1
ATOM 1000 C CA . ALA A 1 123 ? 13.378 15.489 -16.904 1.00 96.50 123 ALA A CA 1
ATOM 1001 C C . ALA A 1 123 ? 12.903 15.138 -18.323 1.00 96.50 123 ALA A C 1
ATOM 1003 O O . ALA A 1 123 ? 13.626 15.396 -19.282 1.00 96.50 123 ALA A O 1
ATOM 1004 N N . ILE A 1 124 ? 11.659 14.664 -18.456 1.00 96.81 124 ILE A N 1
ATOM 1005 C CA . ILE A 1 124 ? 11.023 14.401 -19.753 1.00 96.81 124 ILE A CA 1
ATOM 1006 C C . ILE A 1 124 ? 10.977 15.676 -20.601 1.00 96.81 124 ILE A C 1
ATOM 1008 O O . ILE A 1 124 ? 11.423 15.649 -21.744 1.00 96.81 124 ILE A O 1
ATOM 1012 N N . ASP A 1 125 ? 10.536 16.808 -20.042 1.00 96.94 125 ASP A N 1
ATOM 1013 C CA . ASP A 1 125 ? 10.482 18.083 -20.776 1.00 96.94 125 ASP A CA 1
ATOM 1014 C C . ASP A 1 125 ? 11.864 18.504 -21.318 1.00 96.94 125 ASP A C 1
ATOM 1016 O O . ASP A 1 125 ? 11.995 19.008 -22.441 1.00 96.94 125 ASP A O 1
ATOM 1020 N N . VAL A 1 126 ? 12.922 18.299 -20.523 1.00 97.31 126 VAL A N 1
ATOM 1021 C CA . VAL A 1 126 ? 14.309 18.578 -20.931 1.00 97.31 126 VAL A CA 1
ATOM 1022 C C . VAL A 1 126 ? 14.739 17.655 -22.069 1.00 97.31 126 VAL A C 1
ATOM 1024 O O . VAL A 1 126 ? 15.316 18.128 -23.055 1.00 97.31 126 VAL A O 1
ATOM 1027 N N . ASP A 1 127 ? 14.450 16.362 -21.957 1.00 96.25 127 ASP A N 1
ATOM 1028 C CA . ASP A 1 127 ? 14.821 15.365 -22.957 1.00 96.25 127 ASP A CA 1
ATOM 1029 C C . ASP A 1 127 ? 14.057 15.551 -24.269 1.00 96.25 127 ASP A C 1
ATOM 1031 O O . ASP A 1 127 ? 14.671 15.499 -25.334 1.00 96.25 127 ASP A O 1
ATOM 1035 N N . GLU A 1 128 ? 12.769 15.896 -24.227 1.00 96.69 128 GLU A N 1
ATOM 1036 C CA . GLU A 1 128 ? 12.004 16.288 -25.415 1.00 96.69 128 GLU A CA 1
ATOM 1037 C C . GLU A 1 128 ? 12.609 17.521 -26.098 1.00 96.69 128 GLU A C 1
ATOM 1039 O O . GLU A 1 128 ? 12.716 17.588 -27.328 1.00 96.69 128 GLU A O 1
ATOM 1044 N N . GLY A 1 129 ? 13.049 18.507 -25.311 1.00 96.81 129 GLY A N 1
ATOM 1045 C CA . GLY A 1 129 ? 13.759 19.674 -25.826 1.00 96.81 129 GLY A CA 1
ATOM 1046 C C . GLY A 1 129 ? 15.089 19.312 -26.496 1.00 96.81 129 GLY A C 1
ATOM 1047 O O . GLY A 1 129 ? 15.452 19.897 -27.521 1.00 96.81 129 GLY A O 1
ATOM 1048 N N . ASN A 1 130 ? 15.823 18.346 -25.942 1.00 96.50 130 ASN A N 1
ATOM 1049 C CA . ASN A 1 130 ? 17.072 17.849 -26.517 1.00 96.50 130 ASN A CA 1
ATOM 1050 C C . ASN A 1 130 ? 16.834 17.027 -27.788 1.00 96.50 130 ASN A C 1
ATOM 1052 O O . ASN A 1 130 ? 17.560 17.217 -28.766 1.00 96.50 130 ASN A O 1
ATOM 1056 N N . LEU A 1 131 ? 15.803 16.182 -27.802 1.00 95.69 131 LEU A N 1
ATOM 1057 C CA . LEU A 1 131 ? 15.392 15.398 -28.963 1.00 95.69 131 LEU A CA 1
ATOM 1058 C C . LEU A 1 131 ? 15.088 16.317 -30.148 1.00 95.69 131 LEU A C 1
ATOM 1060 O O . LEU A 1 131 ? 15.714 16.177 -31.194 1.00 95.69 131 LEU A O 1
ATOM 1064 N N . LYS A 1 132 ? 14.259 17.349 -29.947 1.00 96.56 132 LYS A N 1
ATOM 1065 C CA . LYS A 1 132 ? 13.940 18.345 -30.987 1.00 96.56 132 LYS A CA 1
ATOM 1066 C C . LYS A 1 132 ? 15.187 19.026 -31.558 1.00 96.56 132 LYS A C 1
ATOM 1068 O O . LYS A 1 132 ? 15.280 19.272 -32.758 1.00 96.56 132 LYS A O 1
ATOM 1073 N N . LYS A 1 133 ? 16.183 19.332 -30.714 1.00 96.19 133 LYS A N 1
ATOM 1074 C CA . LYS A 1 133 ? 17.465 19.902 -31.175 1.00 96.19 133 LYS A CA 1
ATOM 1075 C C . LYS A 1 133 ? 18.279 18.904 -31.998 1.00 96.19 133 LYS A C 1
ATOM 1077 O O . LYS A 1 133 ? 18.967 19.317 -32.930 1.00 96.19 133 LYS A O 1
ATOM 1082 N N . LEU A 1 134 ? 18.268 17.625 -31.627 1.00 94.62 134 LEU A N 1
ATOM 1083 C CA . LEU A 1 134 ? 18.963 16.571 -32.366 1.00 94.62 134 LEU A CA 1
ATOM 1084 C C . LEU A 1 134 ? 18.283 16.286 -33.704 1.00 94.62 134 LEU A C 1
ATOM 1086 O O . LEU A 1 134 ? 18.987 16.174 -34.702 1.00 94.62 134 LEU A O 1
ATOM 1090 N N . GLU A 1 135 ? 16.953 16.255 -33.740 1.00 94.12 135 GLU A N 1
ATOM 1091 C CA . GLU A 1 135 ? 16.163 16.149 -34.970 1.00 94.12 135 GLU A CA 1
ATOM 1092 C C . GLU A 1 135 ? 16.486 17.302 -35.922 1.00 94.12 135 GLU A C 1
ATOM 1094 O O . GLU A 1 135 ? 16.884 17.062 -37.056 1.00 94.12 135 GLU A O 1
ATOM 1099 N N . ALA A 1 136 ? 16.481 18.547 -35.435 1.00 94.56 136 ALA A N 1
ATOM 1100 C CA . ALA A 1 136 ? 16.845 19.704 -36.254 1.00 94.56 136 ALA A CA 1
ATOM 1101 C C . ALA A 1 136 ? 18.282 19.625 -36.813 1.00 94.56 136 ALA A C 1
ATOM 1103 O O . ALA A 1 136 ? 18.543 20.028 -37.946 1.00 94.56 136 ALA A O 1
ATOM 1104 N N . LYS A 1 137 ? 19.238 19.098 -36.033 1.00 94.44 137 LYS A N 1
ATOM 1105 C CA . LYS A 1 137 ? 20.607 18.855 -36.522 1.00 94.44 137 LYS A CA 1
ATOM 1106 C C . LYS A 1 137 ? 20.650 17.741 -37.562 1.00 94.44 137 LYS A C 1
ATOM 1108 O O . LYS A 1 137 ? 21.421 17.836 -38.513 1.00 94.44 137 LYS A O 1
ATOM 1113 N N . LEU A 1 138 ? 19.872 16.680 -37.368 1.00 92.12 138 LEU A N 1
ATOM 1114 C CA . LEU A 1 138 ? 19.783 15.582 -38.319 1.00 92.12 138 LEU A CA 1
ATOM 1115 C C . LEU A 1 138 ? 19.216 16.081 -39.652 1.00 92.12 138 LEU A C 1
ATOM 1117 O O . LEU A 1 138 ? 19.800 15.784 -40.690 1.00 92.12 138 LEU A O 1
ATOM 1121 N N . ASP A 1 139 ? 18.177 16.913 -39.614 1.00 92.38 139 ASP A N 1
ATOM 1122 C CA . ASP A 1 139 ? 17.571 17.528 -40.798 1.00 92.38 139 ASP A CA 1
ATOM 1123 C C . ASP A 1 139 ? 18.549 18.427 -41.578 1.00 92.38 139 ASP A C 1
ATOM 1125 O O . ASP A 1 139 ? 18.493 18.452 -42.805 1.00 92.38 139 ASP A O 1
ATOM 1129 N N . ASP A 1 140 ? 19.493 19.114 -40.918 1.00 90.56 140 ASP A N 1
ATOM 1130 C CA . ASP A 1 140 ? 20.566 19.866 -41.607 1.00 90.56 140 ASP A CA 1
ATOM 1131 C C . ASP A 1 140 ? 21.635 18.945 -42.228 1.00 90.56 140 ASP A C 1
ATOM 1133 O O . ASP A 1 140 ? 22.216 19.249 -43.274 1.00 90.56 140 ASP A O 1
ATOM 1137 N N . LEU A 1 141 ? 21.912 17.798 -41.602 1.00 87.62 141 LEU A N 1
ATOM 1138 C CA . LEU A 1 141 ? 22.953 16.868 -42.051 1.00 87.62 141 LEU A CA 1
ATOM 1139 C C . LEU A 1 141 ? 22.479 15.909 -43.150 1.00 87.62 141 LEU A C 1
ATOM 1141 O O . LEU A 1 141 ? 23.274 15.544 -44.023 1.00 87.62 141 LEU A O 1
ATOM 1145 N N . VAL A 1 142 ? 21.205 15.507 -43.141 1.00 88.94 142 VAL A N 1
ATOM 1146 C CA . VAL A 1 142 ? 20.616 14.582 -44.124 1.00 88.94 142 VAL A CA 1
ATOM 1147 C C . VAL A 1 142 ? 20.837 15.054 -45.574 1.00 88.94 142 VAL A C 1
ATOM 1149 O O . VAL A 1 142 ? 21.317 14.246 -46.374 1.00 88.94 142 VAL A O 1
ATOM 1152 N N . PRO A 1 143 ? 20.614 16.335 -45.936 1.00 87.94 143 PRO A N 1
ATOM 1153 C CA . PRO A 1 143 ? 20.865 16.850 -47.284 1.00 87.94 143 PRO A CA 1
ATOM 1154 C C . PRO A 1 143 ? 22.349 16.926 -47.663 1.00 87.94 143 PRO A C 1
ATOM 1156 O O . PRO A 1 143 ? 22.686 16.853 -48.844 1.00 87.94 143 PRO A O 1
ATOM 1159 N N . ARG A 1 144 ? 23.259 17.054 -46.687 1.00 86.25 144 ARG A N 1
ATOM 1160 C CA . ARG A 1 144 ? 24.711 17.129 -46.944 1.00 86.25 144 ARG A CA 1
ATOM 1161 C C . ARG A 1 144 ? 25.305 15.781 -47.330 1.00 86.25 144 ARG A C 1
ATOM 1163 O O . ARG A 1 144 ? 26.295 15.731 -48.056 1.00 86.25 144 ARG A O 1
ATOM 1170 N N . ARG A 1 145 ? 24.705 14.678 -46.874 1.00 83.69 145 ARG A N 1
ATOM 1171 C CA . ARG A 1 145 ? 25.165 13.316 -47.179 1.00 83.69 145 ARG A CA 1
ATOM 1172 C C . ARG A 1 145 ? 25.220 13.015 -48.690 1.00 83.69 145 ARG A C 1
ATOM 1174 O O . ARG A 1 145 ? 26.286 12.601 -49.139 1.00 83.69 145 ARG A O 1
ATOM 1181 N N . PRO A 1 146 ? 24.156 13.222 -49.493 1.00 83.19 146 PRO A N 1
ATOM 1182 C CA . PRO A 1 146 ? 24.220 12.993 -50.937 1.00 83.19 146 PRO A CA 1
ATOM 1183 C C . PRO A 1 146 ? 25.158 13.972 -51.655 1.00 83.19 146 PRO A C 1
ATOM 1185 O O . PRO A 1 146 ? 25.823 13.566 -52.600 1.00 83.19 146 PRO A O 1
ATOM 1188 N N . GLN A 1 147 ? 25.284 15.219 -51.185 1.00 83.19 147 GLN A N 1
ATOM 1189 C CA . GLN A 1 147 ? 26.233 16.188 -51.756 1.00 83.19 147 GLN A CA 1
ATOM 1190 C C . GLN A 1 147 ? 27.686 15.733 -51.575 1.00 83.19 147 GLN A C 1
ATOM 1192 O O . GLN A 1 147 ? 28.462 15.726 -52.527 1.00 83.19 147 GLN A O 1
ATOM 1197 N N . LEU A 1 148 ? 28.046 15.303 -50.363 1.00 81.88 148 LEU A N 1
ATOM 1198 C CA . LEU A 1 148 ? 29.368 14.744 -50.083 1.00 81.88 148 LEU A CA 1
ATOM 1199 C C . LEU A 1 148 ? 29.600 13.437 -50.847 1.00 81.88 148 LEU A C 1
ATOM 1201 O O . LEU A 1 148 ? 30.698 13.228 -51.348 1.00 81.88 148 LEU A O 1
ATOM 1205 N N . SER A 1 149 ? 28.576 12.589 -50.979 1.00 83.19 149 SER A N 1
ATOM 1206 C CA . SER A 1 149 ? 28.654 11.368 -51.791 1.00 83.19 149 SER A CA 1
ATOM 1207 C C . SER A 1 149 ? 28.955 11.686 -53.258 1.00 83.19 149 SER A C 1
ATOM 1209 O O . SER A 1 149 ? 29.859 11.087 -53.829 1.00 83.19 149 SER A O 1
ATOM 1211 N N . GLY A 1 150 ? 28.263 12.669 -53.842 1.00 80.94 150 GLY A N 1
ATOM 1212 C CA . GLY A 1 150 ? 28.506 13.112 -55.216 1.00 80.94 150 GLY A CA 1
ATOM 1213 C C . GLY A 1 150 ? 29.911 13.685 -55.413 1.00 80.94 150 GLY A C 1
ATOM 1214 O O . GLY A 1 150 ? 30.601 13.302 -56.350 1.00 80.94 150 GLY A O 1
ATOM 1215 N N . LEU A 1 151 ? 30.391 14.522 -54.486 1.00 81.75 151 LEU A N 1
ATOM 1216 C CA . LEU A 1 151 ? 31.764 15.049 -54.528 1.00 81.75 151 LEU A CA 1
ATOM 1217 C C . LEU A 1 151 ? 32.823 13.941 -54.425 1.00 81.75 151 LEU A C 1
ATOM 1219 O O . LEU A 1 151 ? 33.869 14.020 -55.069 1.00 81.75 151 LEU A O 1
ATOM 1223 N N . VAL A 1 152 ? 32.565 12.907 -53.620 1.00 80.88 152 VAL A N 1
ATOM 1224 C CA . VAL A 1 152 ? 33.436 11.729 -53.536 1.00 80.88 152 VAL A CA 1
ATOM 1225 C C . VAL A 1 152 ? 33.431 10.969 -54.860 1.00 80.88 152 VAL A C 1
ATOM 1227 O O . VAL A 1 152 ? 34.506 10.640 -55.348 1.00 80.88 152 VAL A O 1
ATOM 1230 N N . GLU A 1 153 ? 32.273 10.741 -55.480 1.00 79.88 153 GLU A N 1
ATOM 1231 C CA . GLU A 1 153 ? 32.182 10.088 -56.795 1.00 79.88 153 GLU A CA 1
ATOM 1232 C C . GLU A 1 153 ? 32.911 10.882 -57.894 1.00 79.88 153 GLU A C 1
ATOM 1234 O O . GLU A 1 153 ? 33.628 10.297 -58.710 1.00 79.88 153 GLU A O 1
ATOM 1239 N N . GLU A 1 154 ? 32.798 12.212 -57.890 1.00 79.38 154 GLU A N 1
ATOM 1240 C CA . GLU A 1 154 ? 33.522 13.096 -58.811 1.00 79.38 154 GLU A CA 1
ATOM 1241 C C . GLU A 1 154 ? 35.040 13.018 -58.607 1.00 79.38 154 GLU A C 1
ATOM 1243 O O . GLU A 1 154 ? 35.789 12.836 -59.570 1.00 79.38 154 GLU A O 1
ATOM 1248 N N . LEU A 1 155 ? 35.510 13.087 -57.356 1.00 76.56 155 LEU A N 1
ATOM 1249 C CA . LEU A 1 155 ? 36.922 12.887 -57.018 1.00 76.56 155 LEU A CA 1
ATOM 1250 C C . LEU A 1 155 ? 37.404 11.502 -57.455 1.00 76.56 155 LEU A C 1
ATOM 1252 O O . LEU A 1 155 ? 38.473 11.372 -58.050 1.00 76.56 155 LEU A O 1
ATOM 1256 N N . GLU A 1 156 ? 36.605 10.464 -57.230 1.00 71.69 156 GLU A N 1
ATOM 1257 C CA . GLU A 1 156 ? 36.942 9.104 -57.632 1.00 71.69 156 GLU A CA 1
ATOM 1258 C C . GLU A 1 156 ? 37.032 8.934 -59.154 1.00 71.69 156 GLU A C 1
ATOM 1260 O O . GLU A 1 156 ? 37.877 8.183 -59.656 1.00 71.69 156 GLU A O 1
ATOM 1265 N N . ALA A 1 157 ? 36.218 9.676 -59.906 1.00 74.44 157 ALA A N 1
ATOM 1266 C CA . ALA A 1 157 ? 36.290 9.730 -61.359 1.00 74.44 157 ALA A CA 1
ATOM 1267 C C . ALA A 1 157 ? 37.582 10.398 -61.867 1.00 74.44 157 ALA A C 1
ATOM 1269 O O . ALA A 1 157 ? 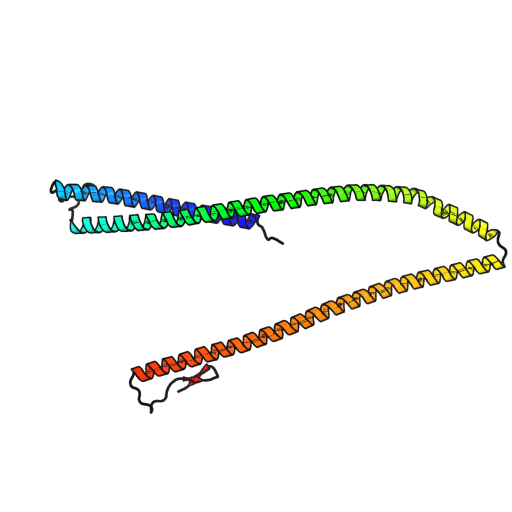38.012 10.103 -62.983 1.00 74.44 157 ALA A O 1
ATOM 1270 N N . THR A 1 158 ? 38.263 11.227 -61.071 1.00 76.88 158 THR A N 1
ATOM 1271 C CA . THR A 1 158 ? 39.571 11.794 -61.458 1.00 76.88 158 THR A CA 1
ATOM 1272 C C . THR A 1 158 ? 40.732 10.812 -61.296 1.00 76.88 158 THR A C 1
ATOM 1274 O O . THR A 1 158 ? 41.792 11.007 -61.892 1.00 76.88 158 THR A O 1
ATOM 1277 N N . PHE A 1 159 ? 40.541 9.722 -60.548 1.00 73.12 159 PHE A N 1
ATOM 1278 C CA . PHE A 1 159 ? 41.592 8.734 -60.343 1.00 73.12 159 PHE A CA 1
ATOM 1279 C C . PHE A 1 159 ? 41.833 7.855 -61.571 1.00 73.12 159 PHE A C 1
ATOM 1281 O O . PHE A 1 159 ? 40.918 7.537 -62.340 1.00 73.12 159 PHE A O 1
ATOM 1288 N N . ASP A 1 160 ? 43.080 7.405 -61.711 1.00 76.19 160 ASP A N 1
ATOM 1289 C CA . ASP A 1 160 ? 43.468 6.433 -62.723 1.00 76.19 160 ASP A CA 1
ATOM 1290 C C . ASP A 1 160 ? 42.799 5.060 -62.503 1.00 76.19 160 ASP A C 1
ATOM 1292 O O . ASP A 1 160 ? 42.239 4.727 -61.452 1.00 76.19 160 ASP A O 1
ATOM 1296 N N . LYS A 1 161 ? 42.835 4.228 -63.547 1.00 77.50 161 LYS A N 1
ATOM 1297 C CA . LYS A 1 161 ? 42.148 2.929 -63.579 1.00 77.50 161 LYS A CA 1
ATOM 1298 C C . LYS A 1 161 ? 42.617 1.977 -62.472 1.00 77.50 161 LYS A C 1
ATOM 1300 O O . LYS A 1 161 ? 41.847 1.116 -62.043 1.00 77.50 161 LYS A O 1
ATOM 1305 N N . GLU A 1 162 ? 43.867 2.093 -62.032 1.00 73.19 162 GLU A N 1
ATOM 1306 C CA . GLU A 1 162 ? 44.424 1.248 -60.976 1.00 73.19 162 GLU A CA 1
ATOM 1307 C C . GLU A 1 162 ? 43.910 1.670 -59.595 1.00 73.19 162 GLU A C 1
ATOM 1309 O O . GLU A 1 162 ? 43.498 0.825 -58.795 1.00 73.19 162 GLU A O 1
ATOM 1314 N N . THR A 1 163 ? 43.844 2.972 -59.343 1.00 75.06 163 THR A N 1
ATOM 1315 C CA . THR A 1 163 ? 43.343 3.539 -58.092 1.00 75.06 163 THR A CA 1
ATOM 1316 C C . THR A 1 163 ? 41.841 3.293 -57.932 1.00 75.06 163 THR A C 1
ATOM 1318 O O . THR A 1 163 ? 41.410 2.871 -56.858 1.00 75.06 163 THR A O 1
ATOM 1321 N N . ARG A 1 164 ? 41.044 3.388 -59.010 1.00 73.94 164 ARG A N 1
ATOM 1322 C CA . ARG A 1 164 ? 39.614 3.005 -58.974 1.00 73.94 164 ARG A CA 1
ATOM 1323 C C . ARG A 1 164 ? 39.400 1.529 -58.634 1.00 73.94 164 ARG A C 1
ATOM 1325 O O . ARG A 1 164 ? 38.524 1.203 -57.841 1.00 73.94 164 ARG A O 1
ATOM 1332 N N . LYS A 1 165 ? 40.228 0.622 -59.168 1.00 77.19 165 LYS A N 1
ATOM 1333 C CA . LYS A 1 165 ? 40.167 -0.808 -58.810 1.00 77.19 165 LYS A CA 1
ATOM 1334 C C . LYS A 1 165 ? 40.500 -1.055 -57.337 1.00 77.19 165 LYS A C 1
ATOM 1336 O O . LYS A 1 165 ? 39.897 -1.932 -56.721 1.00 77.19 165 LYS A O 1
ATOM 1341 N N . LYS A 1 166 ? 41.457 -0.311 -56.769 1.00 77.75 166 LYS A N 1
ATOM 1342 C CA . LYS A 1 166 ? 41.799 -0.396 -55.337 1.00 77.75 166 LYS A CA 1
ATOM 1343 C C . LYS A 1 166 ? 40.656 0.123 -54.456 1.00 77.75 166 LYS A C 1
ATOM 1345 O O . LYS A 1 166 ? 40.353 -0.516 -53.452 1.00 77.75 166 LYS A O 1
ATOM 1350 N N . LEU A 1 167 ? 39.996 1.212 -54.854 1.00 76.12 167 LEU A N 1
ATOM 1351 C CA . LEU A 1 167 ? 38.823 1.763 -54.160 1.00 76.12 167 LEU A CA 1
ATOM 1352 C C . LEU A 1 167 ? 37.619 0.819 -54.204 1.00 76.12 167 LEU A C 1
ATOM 1354 O O . LEU A 1 167 ? 37.031 0.534 -53.166 1.00 76.12 167 LEU A O 1
ATOM 1358 N N . GLU A 1 168 ? 37.313 0.250 -55.367 1.00 80.69 168 GLU A N 1
ATOM 1359 C CA . GLU A 1 168 ? 36.232 -0.729 -55.511 1.00 80.69 168 GLU A CA 1
ATOM 1360 C C . GLU A 1 168 ? 36.489 -1.982 -54.659 1.00 80.69 168 GLU A C 1
ATOM 1362 O O . GLU A 1 168 ? 35.620 -2.459 -53.931 1.00 80.69 168 GLU A O 1
ATOM 1367 N N . ARG A 1 169 ? 37.735 -2.474 -54.648 1.00 82.50 169 ARG A N 1
ATOM 1368 C CA . ARG A 1 169 ? 38.129 -3.582 -53.770 1.00 82.50 169 ARG A CA 1
ATOM 1369 C C . ARG A 1 169 ? 37.985 -3.226 -52.288 1.00 82.50 169 ARG A C 1
ATOM 1371 O O . ARG A 1 169 ? 37.635 -4.099 -51.498 1.00 82.50 169 ARG A O 1
ATOM 1378 N N . ARG A 1 170 ? 38.257 -1.975 -51.906 1.00 81.38 170 ARG A N 1
ATOM 1379 C CA . ARG A 1 170 ? 38.055 -1.487 -50.536 1.00 81.38 170 ARG A CA 1
ATOM 1380 C C . ARG A 1 170 ? 36.569 -1.468 -50.169 1.00 81.38 170 ARG A C 1
ATOM 1382 O O . ARG A 1 170 ? 36.236 -2.017 -49.130 1.00 81.38 170 ARG A O 1
ATOM 1389 N N . ARG A 1 171 ? 35.681 -0.972 -51.039 1.00 81.94 171 ARG A N 1
ATOM 1390 C CA . ARG A 1 171 ? 34.220 -1.003 -50.811 1.00 81.94 171 ARG A CA 1
ATOM 1391 C C . ARG A 1 171 ? 33.698 -2.417 -50.589 1.00 81.94 171 ARG A C 1
ATOM 1393 O O . ARG A 1 171 ? 32.997 -2.675 -49.619 1.00 81.94 171 ARG A O 1
ATOM 1400 N N . GLN A 1 172 ? 34.124 -3.360 -51.427 1.00 85.25 172 GLN A N 1
ATOM 1401 C CA . GLN A 1 172 ? 33.752 -4.769 -51.275 1.00 85.25 172 GLN A CA 1
ATOM 1402 C C . GLN A 1 172 ? 34.258 -5.382 -49.959 1.00 85.25 172 GLN A C 1
ATOM 1404 O O . GLN A 1 172 ? 33.644 -6.310 -49.430 1.00 85.25 172 GLN A O 1
ATOM 1409 N N . LEU A 1 173 ? 35.393 -4.907 -49.436 1.00 83.88 173 LEU A N 1
ATOM 1410 C CA . LEU A 1 173 ? 35.890 -5.310 -48.122 1.00 83.88 173 LEU A CA 1
ATOM 1411 C C . LEU A 1 173 ? 35.084 -4.655 -46.997 1.00 83.88 173 LEU A C 1
ATOM 1413 O O . LEU A 1 173 ? 34.713 -5.361 -46.067 1.00 83.88 173 LEU A O 1
ATOM 1417 N N . ASP A 1 174 ? 34.752 -3.371 -47.105 1.00 83.56 174 ASP A N 1
ATOM 1418 C CA . ASP A 1 174 ? 33.942 -2.654 -46.114 1.00 83.56 174 ASP A CA 1
ATOM 1419 C C . ASP A 1 174 ? 32.524 -3.251 -46.003 1.00 83.56 174 ASP A C 1
ATOM 1421 O O . ASP A 1 174 ? 32.021 -3.462 -44.898 1.00 83.56 174 ASP A O 1
ATOM 1425 N N . GLU A 1 175 ? 31.904 -3.646 -47.121 1.00 85.00 175 GLU A N 1
ATOM 1426 C CA . GLU A 1 175 ? 30.629 -4.381 -47.120 1.00 85.00 175 GLU A CA 1
ATOM 1427 C C . GLU A 1 175 ? 30.749 -5.744 -46.427 1.00 85.00 175 GLU A C 1
ATOM 1429 O O . GLU A 1 175 ? 29.869 -6.146 -45.662 1.00 85.00 175 GLU A O 1
ATOM 1434 N N . LYS A 1 176 ? 31.849 -6.470 -46.667 1.00 85.19 176 LYS A N 1
ATOM 1435 C CA . LYS A 1 176 ? 32.111 -7.753 -45.998 1.00 85.19 176 LYS A CA 1
ATOM 1436 C C . LYS A 1 176 ? 32.332 -7.575 -44.500 1.00 85.19 176 LYS A C 1
ATOM 1438 O O . LYS A 1 176 ? 31.805 -8.379 -43.736 1.00 85.19 176 LYS A O 1
ATOM 1443 N N . ILE A 1 177 ? 33.073 -6.545 -44.092 1.00 84.81 177 ILE A N 1
ATOM 1444 C CA . ILE A 1 177 ? 33.292 -6.193 -42.684 1.00 84.81 177 ILE A CA 1
ATOM 1445 C C . ILE A 1 177 ? 31.951 -5.863 -42.026 1.00 84.81 177 ILE A C 1
ATOM 1447 O O . ILE A 1 177 ? 31.626 -6.451 -41.002 1.00 84.81 177 ILE A O 1
ATOM 1451 N N . THR A 1 178 ? 31.125 -5.030 -42.663 1.00 84.50 178 THR A N 1
ATOM 1452 C CA . THR A 1 178 ? 29.795 -4.660 -42.148 1.00 84.50 178 THR A CA 1
ATOM 1453 C C . THR A 1 178 ? 28.912 -5.894 -41.936 1.00 84.50 178 THR A C 1
ATOM 1455 O O . THR A 1 178 ? 28.371 -6.089 -40.849 1.00 84.50 178 THR A O 1
ATOM 1458 N N . ARG A 1 179 ? 28.844 -6.804 -42.921 1.00 84.25 179 ARG A N 1
ATOM 1459 C CA . ARG A 1 179 ? 28.101 -8.073 -42.781 1.00 84.25 179 ARG A CA 1
ATOM 1460 C C . ARG A 1 179 ? 28.671 -8.975 -41.685 1.00 84.25 179 ARG A C 1
ATOM 1462 O O . ARG A 1 179 ? 27.932 -9.719 -41.041 1.00 84.25 179 ARG A O 1
ATOM 1469 N N . GLN A 1 180 ? 29.990 -8.977 -41.490 1.00 83.12 180 GLN A N 1
ATOM 1470 C CA . GLN A 1 180 ? 30.616 -9.731 -40.403 1.00 83.12 180 GLN A CA 1
ATOM 1471 C C . GLN A 1 180 ? 30.298 -9.130 -39.034 1.00 83.12 180 GLN A C 1
ATOM 1473 O O . GLN A 1 180 ? 30.036 -9.892 -38.106 1.00 83.12 180 GLN A O 1
ATOM 1478 N N . ASP A 1 181 ? 30.260 -7.805 -38.912 1.00 83.31 181 ASP A N 1
ATOM 1479 C CA . ASP A 1 181 ? 29.890 -7.118 -37.676 1.00 83.31 181 ASP A CA 1
ATOM 1480 C C . ASP A 1 181 ? 28.418 -7.331 -37.316 1.00 83.31 181 ASP A C 1
ATOM 1482 O O . ASP A 1 181 ? 28.109 -7.584 -36.152 1.00 83.31 181 ASP A O 1
ATOM 1486 N N . GLU A 1 182 ? 27.508 -7.315 -38.292 1.00 85.12 182 GLU A N 1
ATOM 1487 C CA . GLU A 1 182 ? 26.102 -7.686 -38.082 1.00 85.12 182 GLU A CA 1
ATOM 1488 C C . GLU A 1 182 ? 25.980 -9.131 -37.584 1.00 85.12 182 GLU A C 1
ATOM 1490 O O . GLU A 1 182 ? 25.402 -9.376 -36.526 1.00 85.12 182 GLU A O 1
ATOM 1495 N N . ASN A 1 183 ? 26.629 -10.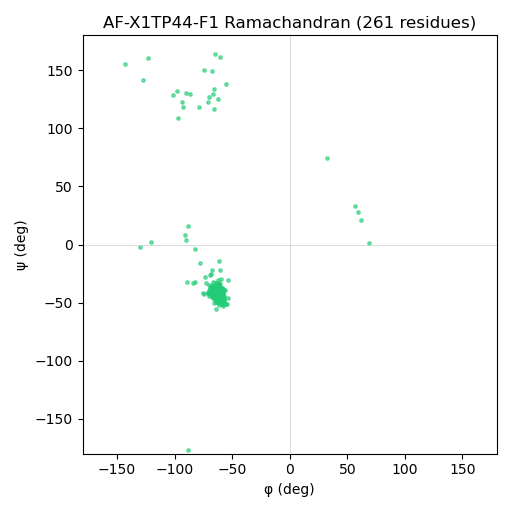082 -38.267 1.00 85.56 183 ASN A N 1
ATOM 1496 C CA . ASN A 1 183 ? 26.669 -11.479 -37.830 1.00 85.56 183 ASN A CA 1
ATOM 1497 C C . ASN A 1 183 ? 27.280 -11.643 -36.431 1.00 85.56 183 ASN A C 1
ATOM 1499 O O . ASN A 1 183 ? 26.836 -12.484 -35.646 1.00 85.56 183 ASN A O 1
ATOM 1503 N N . ARG A 1 184 ? 28.313 -10.859 -36.102 1.00 84.06 184 ARG A N 1
ATOM 1504 C CA . ARG A 1 184 ? 28.935 -10.856 -34.777 1.00 84.06 184 ARG A CA 1
ATOM 1505 C C . ARG A 1 184 ? 27.959 -10.348 -33.719 1.00 84.06 184 ARG A C 1
ATOM 1507 O O . ARG A 1 184 ? 27.850 -10.989 -32.679 1.00 84.06 184 ARG A O 1
ATOM 1514 N N . LYS A 1 185 ? 27.233 -9.257 -33.978 1.00 85.19 185 LYS A N 1
ATOM 1515 C CA . LYS A 1 185 ? 26.209 -8.724 -33.064 1.00 85.19 185 LYS A CA 1
ATOM 1516 C C . LYS A 1 185 ? 25.103 -9.744 -32.804 1.00 85.19 185 LYS A C 1
ATOM 1518 O O . LYS A 1 185 ? 24.779 -9.990 -31.648 1.00 85.19 185 LYS A O 1
ATOM 1523 N N . THR A 1 186 ? 24.594 -10.405 -33.845 1.00 85.00 186 THR A N 1
ATOM 1524 C CA . THR A 1 186 ? 23.581 -11.463 -33.694 1.00 85.00 186 THR A CA 1
ATOM 1525 C C . THR A 1 186 ? 24.092 -12.626 -32.840 1.00 85.00 186 THR A C 1
ATOM 1527 O O . THR A 1 186 ? 23.373 -13.126 -31.974 1.00 85.00 186 THR A O 1
ATOM 1530 N N . LYS A 1 187 ? 25.352 -13.040 -33.034 1.00 81.94 187 LYS A N 1
ATOM 1531 C CA . LYS A 1 187 ? 25.975 -14.090 -32.215 1.00 81.94 187 LYS A CA 1
ATOM 1532 C C . LYS A 1 187 ? 26.169 -13.666 -30.760 1.00 81.94 187 LYS A C 1
ATOM 1534 O O . LYS A 1 187 ? 25.939 -14.487 -29.883 1.00 81.94 187 LYS A O 1
ATOM 1539 N N . ILE A 1 188 ? 26.566 -12.418 -30.502 1.00 80.75 188 ILE A N 1
ATOM 1540 C CA . ILE A 1 188 ? 26.698 -11.883 -29.137 1.00 80.75 188 ILE A CA 1
ATOM 1541 C C . ILE A 1 188 ? 25.339 -11.898 -28.429 1.00 80.75 188 ILE A C 1
ATOM 1543 O O . ILE A 1 188 ? 25.243 -12.484 -27.357 1.00 80.75 188 ILE A O 1
ATOM 1547 N N . ALA A 1 189 ? 24.284 -11.390 -29.070 1.00 79.50 189 ALA A N 1
ATOM 1548 C CA . ALA A 1 189 ? 22.931 -11.412 -28.507 1.00 79.50 189 ALA A CA 1
ATOM 1549 C C . ALA A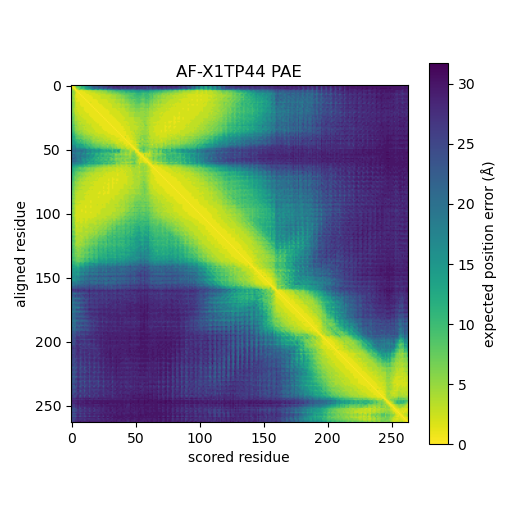 1 189 ? 22.438 -12.844 -28.208 1.00 79.50 189 ALA A C 1
ATOM 1551 O O . ALA A 1 189 ? 21.797 -13.091 -27.192 1.00 79.50 189 ALA A O 1
ATOM 1552 N N . SER A 1 190 ? 22.784 -13.816 -29.061 1.00 78.88 190 SER A N 1
ATOM 1553 C CA . SER A 1 190 ? 22.445 -15.230 -28.823 1.00 78.88 190 SER A CA 1
ATOM 1554 C C . SER A 1 190 ? 23.205 -15.824 -27.626 1.00 78.88 190 SER A C 1
ATOM 1556 O O . SER A 1 190 ? 22.667 -16.659 -26.907 1.00 78.88 190 SER A O 1
ATOM 1558 N N . ILE A 1 191 ? 24.460 -15.415 -27.404 1.00 75.56 191 ILE A N 1
ATOM 1559 C CA . ILE A 1 191 ? 25.264 -15.853 -26.251 1.00 75.56 191 ILE A CA 1
ATOM 1560 C C . ILE A 1 191 ? 24.709 -15.266 -24.950 1.00 75.56 191 ILE A C 1
ATOM 1562 O O . ILE A 1 191 ? 24.641 -15.984 -23.955 1.00 75.56 191 ILE A O 1
ATOM 1566 N N . GLU A 1 192 ? 24.299 -13.997 -24.960 1.00 75.00 192 GLU A N 1
ATOM 1567 C CA . GLU A 1 192 ? 23.672 -13.339 -23.806 1.00 75.00 192 GLU A CA 1
ATOM 1568 C C . GLU A 1 192 ? 22.388 -14.068 -23.391 1.00 75.00 192 GLU A C 1
ATOM 1570 O O . GLU A 1 192 ? 22.275 -14.485 -22.242 1.00 75.00 192 GLU A O 1
ATOM 1575 N N . GLN A 1 193 ? 21.510 -14.383 -24.350 1.00 77.25 193 GLN A N 1
ATOM 1576 C CA . GLN A 1 193 ? 20.299 -15.176 -24.094 1.00 77.25 193 GLN A CA 1
ATOM 1577 C C . GLN A 1 193 ? 20.594 -16.553 -23.475 1.00 77.25 193 GLN A C 1
ATOM 1579 O O . GLN A 1 193 ? 19.873 -17.007 -22.590 1.00 77.25 193 GLN A O 1
ATOM 1584 N N . ILE A 1 194 ? 21.662 -17.235 -23.906 1.00 74.19 194 ILE A N 1
ATOM 1585 C CA . ILE A 1 194 ? 22.081 -18.514 -23.303 1.00 74.19 194 ILE A CA 1
ATOM 1586 C C . ILE A 1 194 ? 22.577 -18.312 -21.861 1.00 74.19 194 ILE A C 1
ATOM 1588 O O . ILE A 1 194 ? 22.346 -19.168 -21.004 1.00 74.19 194 ILE A O 1
ATOM 1592 N N . GLY A 1 195 ? 23.265 -17.200 -21.584 1.00 71.81 195 GLY A N 1
ATOM 1593 C CA . GLY A 1 195 ? 23.707 -16.828 -20.239 1.00 71.81 195 GLY A CA 1
ATOM 1594 C C . GLY A 1 195 ? 22.539 -16.604 -19.276 1.00 71.81 195 GLY A C 1
ATOM 1595 O O . GLY A 1 195 ? 22.574 -17.105 -18.148 1.00 71.81 195 GLY A O 1
ATOM 1596 N N . ASP A 1 196 ? 21.488 -15.935 -19.745 1.00 76.50 196 ASP A N 1
ATOM 1597 C CA . ASP A 1 196 ? 20.272 -15.685 -18.967 1.00 76.50 196 ASP A CA 1
ATOM 1598 C C . ASP A 1 196 ? 19.554 -16.999 -18.626 1.00 76.50 196 ASP A C 1
ATOM 1600 O O . ASP A 1 196 ? 19.326 -17.295 -17.452 1.00 76.50 196 ASP A O 1
ATOM 1604 N N . VAL A 1 197 ? 19.339 -17.869 -19.623 1.00 72.19 197 VAL A N 1
ATOM 1605 C CA . VAL A 1 197 ? 18.731 -19.200 -19.422 1.00 72.19 197 VAL A CA 1
ATOM 1606 C C . VAL A 1 197 ? 19.537 -20.050 -18.432 1.00 72.19 197 VAL A C 1
ATOM 1608 O O . VAL A 1 197 ? 18.973 -20.760 -17.600 1.00 72.19 197 VAL A O 1
ATOM 1611 N N . ARG A 1 198 ? 20.873 -19.983 -18.473 1.00 71.50 198 ARG A N 1
ATOM 1612 C CA . ARG A 1 198 ? 21.721 -20.710 -17.517 1.00 71.50 198 ARG A CA 1
ATOM 1613 C C . ARG A 1 198 ? 21.533 -20.209 -16.084 1.00 71.50 198 ARG A C 1
ATOM 1615 O O . ARG A 1 198 ? 21.583 -21.012 -15.155 1.00 71.50 198 ARG A O 1
ATOM 1622 N N . THR A 1 199 ? 21.332 -18.907 -15.907 1.00 78.44 199 THR A N 1
ATOM 1623 C CA . THR A 1 199 ? 21.095 -18.301 -14.591 1.00 78.44 199 THR A CA 1
ATOM 1624 C C . THR A 1 199 ? 19.745 -18.741 -14.025 1.00 78.44 199 THR A C 1
ATOM 1626 O O . THR A 1 199 ? 19.675 -19.121 -12.858 1.00 78.44 199 THR A O 1
ATOM 1629 N N . GLU A 1 200 ? 18.703 -18.788 -14.860 1.00 76.19 200 GLU A N 1
ATOM 1630 C CA . GLU A 1 200 ? 17.385 -19.313 -14.477 1.00 76.19 200 GLU A CA 1
ATOM 1631 C C . GLU A 1 200 ? 17.450 -20.788 -14.050 1.00 76.19 200 GLU A C 1
ATOM 1633 O O . GLU A 1 200 ? 16.878 -21.161 -13.027 1.00 76.19 200 GLU A O 1
ATOM 1638 N N . ILE A 1 201 ? 18.201 -21.627 -14.775 1.00 73.88 201 ILE A N 1
ATOM 1639 C CA . ILE A 1 201 ? 18.385 -23.042 -14.413 1.00 73.88 201 ILE A CA 1
ATOM 1640 C C . ILE A 1 201 ? 19.049 -23.181 -13.037 1.00 73.88 201 ILE A C 1
ATOM 1642 O O . ILE A 1 201 ? 18.580 -23.972 -12.224 1.00 73.88 201 ILE A O 1
ATOM 1646 N N . ILE A 1 202 ? 20.093 -22.397 -12.746 1.00 80.81 202 ILE A N 1
ATOM 1647 C CA . ILE A 1 202 ? 20.768 -22.430 -11.436 1.00 80.81 202 ILE A CA 1
ATOM 1648 C C . ILE A 1 202 ? 19.790 -22.053 -10.315 1.00 80.81 202 ILE A C 1
ATOM 1650 O O . ILE A 1 202 ? 19.730 -22.736 -9.295 1.00 80.81 202 ILE A O 1
ATOM 1654 N N . GLN A 1 203 ? 18.977 -21.012 -10.514 1.00 80.62 203 GLN A N 1
ATOM 1655 C CA . GLN A 1 203 ? 17.970 -20.602 -9.528 1.00 80.62 203 GLN A CA 1
ATOM 1656 C C . GLN A 1 203 ? 16.910 -21.687 -9.295 1.00 80.62 203 GLN A C 1
ATOM 1658 O O . GLN A 1 203 ? 16.503 -21.924 -8.156 1.00 80.62 203 GLN A O 1
ATOM 1663 N N . LEU A 1 204 ? 16.477 -22.373 -10.357 1.00 79.50 204 LEU A N 1
ATOM 1664 C CA . LEU A 1 204 ? 15.541 -23.494 -10.253 1.00 79.50 204 LEU A CA 1
ATOM 1665 C C . LEU A 1 204 ? 16.161 -24.703 -9.537 1.00 79.50 204 LEU A C 1
ATOM 1667 O O . LEU A 1 204 ? 15.485 -25.338 -8.725 1.00 79.50 204 LEU A O 1
ATOM 1671 N N . GLU A 1 205 ? 17.435 -25.012 -9.789 1.00 81.19 205 GLU A N 1
ATOM 1672 C CA . GLU A 1 205 ? 18.163 -26.080 -9.092 1.00 81.19 205 GLU A CA 1
ATOM 1673 C C . GLU A 1 205 ? 18.308 -25.785 -7.591 1.00 81.19 205 GLU A C 1
ATOM 1675 O O . GLU A 1 205 ? 18.052 -26.667 -6.763 1.00 81.19 205 GLU A O 1
ATOM 1680 N N . ASP A 1 206 ? 18.648 -24.547 -7.227 1.00 83.62 206 ASP A N 1
ATOM 1681 C CA . ASP A 1 206 ? 18.743 -24.114 -5.829 1.00 83.62 206 ASP A CA 1
ATOM 1682 C C . ASP A 1 206 ? 17.375 -24.149 -5.131 1.00 83.62 206 ASP A C 1
ATOM 1684 O O . ASP A 1 206 ? 17.257 -24.674 -4.019 1.00 83.62 206 ASP A O 1
ATOM 1688 N N . GLY A 1 207 ? 16.316 -23.689 -5.807 1.00 82.38 207 GLY A N 1
ATOM 1689 C CA . GLY A 1 207 ? 14.942 -23.801 -5.315 1.00 82.38 207 GLY A CA 1
ATOM 1690 C C . GLY A 1 207 ? 14.523 -25.257 -5.095 1.00 82.38 207 GLY A C 1
ATOM 1691 O O . GLY A 1 207 ? 13.983 -25.603 -4.044 1.00 82.38 207 GLY A O 1
ATOM 1692 N N . SER A 1 208 ? 14.835 -26.146 -6.042 1.00 83.06 208 SER A N 1
ATOM 1693 C CA . SER A 1 208 ? 14.555 -27.580 -5.912 1.00 83.06 208 SER A CA 1
ATOM 1694 C C . SER A 1 208 ? 15.282 -28.204 -4.718 1.00 83.06 208 SER A C 1
ATOM 1696 O O . SER A 1 208 ? 14.691 -29.018 -4.006 1.00 83.06 208 SER A O 1
ATOM 1698 N N . ARG A 1 209 ? 16.546 -27.836 -4.469 1.00 84.94 209 ARG A N 1
ATOM 1699 C CA . ARG A 1 209 ? 17.299 -28.314 -3.296 1.00 84.94 209 ARG A CA 1
ATOM 1700 C C . ARG A 1 209 ? 16.684 -27.830 -1.989 1.00 84.94 209 ARG A C 1
ATOM 1702 O O . ARG A 1 209 ? 16.552 -28.624 -1.059 1.00 84.94 209 ARG A O 1
ATOM 1709 N N . PHE A 1 210 ? 16.273 -26.565 -1.928 1.00 89.44 210 PHE A N 1
ATOM 1710 C CA . PHE A 1 210 ? 15.592 -26.015 -0.758 1.00 89.44 210 PHE A CA 1
ATOM 1711 C C . PHE A 1 210 ? 14.307 -26.791 -0.438 1.00 89.44 210 PHE A C 1
ATOM 1713 O O . PHE A 1 210 ? 14.117 -27.226 0.697 1.00 89.44 210 PHE A O 1
ATOM 1720 N N . TYR A 1 211 ? 13.457 -27.048 -1.438 1.00 83.88 211 TYR A N 1
ATOM 1721 C CA . TYR A 1 211 ? 12.227 -27.818 -1.227 1.00 83.88 211 TYR A CA 1
ATOM 1722 C C . TYR A 1 211 ? 12.492 -29.266 -0.805 1.00 83.88 211 TYR A C 1
ATOM 1724 O O . TYR A 1 211 ? 11.757 -29.798 0.025 1.00 83.88 211 TYR A O 1
ATOM 1732 N N . GLN A 1 212 ? 13.550 -29.902 -1.317 1.00 86.50 212 GLN A N 1
ATOM 1733 C CA . GLN A 1 212 ? 13.954 -31.239 -0.868 1.00 86.50 212 GLN A CA 1
ATOM 1734 C C . GLN A 1 212 ? 14.363 -31.247 0.610 1.00 86.50 212 GLN A C 1
ATOM 1736 O O . GLN A 1 212 ? 13.910 -32.113 1.359 1.00 86.50 212 GLN A O 1
ATOM 1741 N N . GLN A 1 213 ? 15.160 -30.267 1.044 1.00 88.38 213 GLN A N 1
ATOM 1742 C CA . GLN A 1 213 ? 15.567 -30.126 2.446 1.00 88.38 213 GLN A CA 1
ATOM 1743 C C . GLN A 1 213 ? 14.376 -29.834 3.363 1.00 88.38 213 GLN A C 1
ATOM 1745 O O . GLN A 1 213 ? 14.246 -30.451 4.419 1.00 88.38 213 GLN A O 1
ATOM 1750 N N . LEU A 1 214 ? 13.479 -28.934 2.949 1.00 86.88 214 LEU A N 1
ATOM 1751 C CA . LEU A 1 214 ? 12.269 -28.617 3.704 1.00 86.88 214 LEU A CA 1
ATOM 1752 C C . LEU A 1 214 ? 11.371 -29.848 3.850 1.00 86.88 214 LEU A C 1
ATOM 1754 O O . LEU A 1 214 ? 10.894 -30.129 4.945 1.00 86.88 214 LEU A O 1
ATOM 1758 N N . ASN A 1 215 ? 11.168 -30.604 2.769 1.00 86.44 215 ASN A N 1
ATOM 1759 C CA . ASN A 1 215 ? 10.369 -31.824 2.807 1.00 86.44 215 ASN A CA 1
ATOM 1760 C C . ASN A 1 215 ? 10.974 -32.863 3.762 1.00 86.44 215 ASN A C 1
ATOM 1762 O O . ASN A 1 215 ? 10.254 -33.481 4.540 1.00 86.44 215 ASN A O 1
ATOM 1766 N N . GLN A 1 216 ? 12.301 -33.015 3.757 1.00 90.44 216 GLN A N 1
ATOM 1767 C CA . GLN A 1 216 ? 12.985 -33.905 4.691 1.00 90.44 216 GLN A CA 1
ATOM 1768 C C . GLN A 1 216 ? 12.790 -33.466 6.150 1.00 90.44 216 GLN A C 1
ATOM 1770 O O . GLN A 1 216 ? 12.426 -34.290 6.985 1.00 90.44 216 GLN A O 1
ATOM 1775 N N . LEU A 1 217 ? 12.930 -32.171 6.443 1.00 90.62 217 LEU A N 1
ATOM 1776 C CA . LEU A 1 217 ? 12.686 -31.629 7.782 1.00 90.62 217 LEU A CA 1
ATOM 1777 C C . LEU A 1 217 ? 11.232 -31.840 8.233 1.00 90.62 217 LEU A C 1
ATOM 1779 O O . LEU A 1 217 ? 10.984 -32.200 9.382 1.00 90.62 217 LEU A O 1
ATOM 1783 N N . VAL A 1 218 ? 10.263 -31.628 7.338 1.00 88.12 218 VAL A N 1
ATOM 1784 C CA . VAL A 1 218 ? 8.838 -31.855 7.626 1.00 88.12 218 VAL A CA 1
ATOM 1785 C C . VAL A 1 218 ? 8.579 -33.326 7.947 1.00 88.12 218 VAL A C 1
ATOM 1787 O O . VAL A 1 218 ? 7.864 -33.612 8.905 1.00 88.12 218 VAL A O 1
ATOM 1790 N N . LEU A 1 219 ? 9.178 -34.255 7.197 1.00 90.25 219 LEU A N 1
ATOM 1791 C CA . LEU A 1 219 ? 9.067 -35.689 7.471 1.00 90.25 219 LEU A CA 1
ATOM 1792 C C . LEU A 1 219 ? 9.689 -36.060 8.824 1.00 90.25 219 LEU A C 1
ATOM 1794 O O . LEU A 1 219 ? 9.057 -36.768 9.604 1.00 90.25 219 LEU A O 1
ATOM 1798 N N . GLU A 1 220 ? 10.875 -35.538 9.141 1.00 91.50 220 GLU A N 1
ATOM 1799 C CA . GLU A 1 220 ? 11.530 -35.753 10.438 1.00 91.50 220 GLU A CA 1
ATOM 1800 C C . GLU A 1 220 ? 10.667 -35.232 11.597 1.00 91.50 220 GLU A C 1
ATOM 1802 O O . GLU A 1 220 ? 10.433 -35.947 12.574 1.00 91.50 220 GLU A O 1
ATOM 1807 N N . LYS A 1 221 ? 10.111 -34.021 11.470 1.00 90.12 221 LYS A N 1
ATOM 1808 C CA . LYS A 1 221 ? 9.218 -33.447 12.486 1.00 90.12 221 LYS A CA 1
ATOM 1809 C C . LYS A 1 221 ? 7.892 -34.183 12.607 1.00 90.12 221 LYS A C 1
ATOM 1811 O O . LYS A 1 221 ? 7.394 -34.341 13.720 1.00 90.12 221 LYS A O 1
ATOM 1816 N N . ALA A 1 222 ? 7.336 -34.673 11.504 1.00 88.75 222 ALA A N 1
ATOM 1817 C CA . ALA A 1 222 ? 6.143 -35.508 11.544 1.00 88.75 222 ALA A CA 1
ATOM 1818 C C . ALA A 1 222 ? 6.395 -36.811 12.321 1.00 88.75 222 ALA A C 1
ATOM 1820 O O . ALA A 1 222 ? 5.551 -37.207 13.124 1.00 88.75 222 ALA A O 1
ATOM 1821 N N . GLU A 1 223 ? 7.556 -37.446 12.139 1.00 89.56 223 GLU A N 1
ATOM 1822 C CA . GLU A 1 223 ? 7.927 -38.650 12.893 1.00 89.56 223 GLU A CA 1
ATOM 1823 C C . GLU A 1 223 ? 8.201 -38.368 14.378 1.00 89.56 223 GLU A C 1
ATOM 1825 O O . GLU A 1 223 ? 7.774 -39.142 15.236 1.00 89.56 223 GLU A O 1
ATOM 1830 N N . GLU A 1 224 ? 8.820 -37.232 14.720 1.00 90.69 224 GLU A N 1
ATOM 1831 C CA . GLU A 1 224 ? 8.960 -36.801 16.121 1.00 90.69 224 GLU A CA 1
ATOM 1832 C C . GLU A 1 224 ? 7.593 -36.635 16.808 1.00 90.69 224 GLU A C 1
ATOM 1834 O O . GLU A 1 224 ? 7.386 -37.137 17.916 1.00 90.69 224 GLU A O 1
ATOM 1839 N N . VAL A 1 225 ? 6.642 -35.966 16.144 1.00 88.69 225 VAL A N 1
ATOM 1840 C CA . VAL A 1 225 ? 5.285 -35.751 16.676 1.00 88.69 225 VAL A CA 1
ATOM 1841 C C . VAL A 1 225 ? 4.535 -37.071 16.820 1.00 88.69 225 VAL A C 1
ATOM 1843 O O . VAL A 1 225 ? 3.915 -37.310 17.858 1.00 88.69 225 VAL A O 1
ATOM 1846 N N . LYS A 1 226 ? 4.611 -37.951 15.813 1.00 89.38 226 LYS A N 1
ATOM 1847 C CA . LYS A 1 226 ? 4.043 -39.304 15.889 1.00 89.38 226 LYS A CA 1
ATOM 1848 C C . LYS A 1 226 ? 4.585 -40.051 17.104 1.00 89.38 226 LYS A C 1
ATOM 1850 O O . LYS A 1 226 ? 3.805 -40.553 17.911 1.00 89.38 226 LYS A O 1
ATOM 1855 N N . LYS A 1 227 ? 5.907 -40.083 17.274 1.00 91.19 227 LYS A N 1
ATOM 1856 C CA . LYS A 1 227 ? 6.544 -40.742 18.415 1.00 91.19 227 LYS A CA 1
ATOM 1857 C C . LYS A 1 227 ? 6.042 -40.182 19.749 1.00 91.19 227 LYS A C 1
ATOM 1859 O O . LYS A 1 227 ? 5.626 -40.958 20.602 1.00 91.19 227 LYS A O 1
ATOM 1864 N N . ALA A 1 228 ? 6.008 -38.858 19.903 1.00 90.31 228 ALA A N 1
ATOM 1865 C CA . ALA A 1 228 ? 5.539 -38.217 21.131 1.00 90.31 228 ALA A CA 1
ATOM 1866 C C . ALA A 1 228 ? 4.074 -38.560 21.458 1.00 90.31 228 ALA A C 1
ATOM 1868 O O . ALA A 1 228 ? 3.758 -38.904 22.594 1.00 90.31 228 ALA A O 1
ATOM 1869 N N . LEU A 1 229 ? 3.185 -38.516 20.461 1.00 89.12 229 LEU A N 1
ATOM 1870 C CA . LEU A 1 229 ? 1.770 -38.866 20.625 1.00 89.12 229 LEU A CA 1
ATOM 1871 C C . LEU A 1 229 ? 1.576 -40.328 21.036 1.00 89.12 229 LEU A C 1
ATOM 1873 O O . LEU A 1 229 ? 0.763 -40.621 21.913 1.00 89.12 229 LEU A O 1
ATOM 1877 N N . ARG A 1 230 ? 2.328 -41.241 20.417 1.00 91.69 230 ARG A N 1
ATOM 1878 C CA . ARG A 1 230 ? 2.308 -42.661 20.771 1.00 91.69 230 ARG A CA 1
ATOM 1879 C C . ARG A 1 230 ? 2.781 -42.881 22.205 1.00 91.69 230 ARG A C 1
ATOM 1881 O O . ARG A 1 230 ? 2.116 -43.588 22.958 1.00 91.69 230 ARG A O 1
ATOM 1888 N N . ASP A 1 231 ? 3.906 -42.279 22.575 1.00 91.06 231 ASP A N 1
ATOM 1889 C CA . ASP A 1 231 ? 4.493 -42.443 23.904 1.00 91.06 231 ASP A CA 1
ATOM 1890 C C . ASP A 1 231 ? 3.532 -41.894 24.980 1.00 91.06 231 ASP A C 1
ATOM 1892 O O . ASP A 1 231 ? 3.248 -42.591 25.954 1.00 91.06 231 ASP A O 1
ATOM 1896 N N . MET A 1 232 ? 2.913 -40.728 24.742 1.00 91.31 232 MET A N 1
ATOM 1897 C CA . MET A 1 232 ? 1.865 -40.168 25.608 1.00 91.31 232 MET A CA 1
ATOM 1898 C C . MET A 1 232 ? 0.640 -41.082 25.741 1.00 91.31 232 MET A C 1
ATOM 1900 O O . MET A 1 232 ? 0.113 -41.257 26.840 1.00 91.31 232 MET A O 1
ATOM 1904 N N . PHE A 1 233 ? 0.152 -41.646 24.632 1.00 92.62 233 PHE A N 1
ATOM 1905 C CA . PHE A 1 233 ? -0.989 -42.561 24.663 1.00 92.62 233 PHE A CA 1
ATOM 1906 C C . PHE A 1 233 ? -0.669 -43.811 25.488 1.00 92.62 233 PHE A C 1
ATOM 1908 O O . PHE A 1 233 ? -1.437 -44.171 26.380 1.00 92.62 233 PHE A O 1
ATOM 1915 N N . ASN A 1 234 ? 0.481 -44.438 25.231 1.00 90.06 234 ASN A N 1
ATOM 1916 C CA . ASN A 1 234 ? 0.913 -45.651 25.924 1.00 90.06 234 ASN A CA 1
ATOM 1917 C C . ASN A 1 234 ? 1.132 -45.402 27.421 1.00 90.06 234 ASN A C 1
ATOM 1919 O O . ASN A 1 234 ? 0.724 -46.220 28.247 1.00 90.06 234 ASN A O 1
ATOM 1923 N N . GLU A 1 235 ? 1.715 -44.258 27.784 1.00 90.69 235 GLU A N 1
ATOM 1924 C CA . GLU A 1 235 ? 1.869 -43.843 29.178 1.00 90.69 235 GLU A CA 1
ATOM 1925 C C . GLU A 1 235 ? 0.506 -43.681 29.860 1.00 90.69 235 GLU A C 1
ATOM 1927 O O . GLU A 1 235 ? 0.273 -44.257 30.925 1.00 90.69 235 GLU A O 1
ATOM 1932 N N . ARG A 1 236 ? -0.432 -42.974 29.216 1.00 89.50 236 ARG A N 1
ATOM 1933 C CA . ARG A 1 236 ? -1.755 -42.704 29.788 1.00 89.50 236 ARG A CA 1
ATOM 1934 C C . ARG A 1 236 ? -2.606 -43.962 29.929 1.00 89.50 236 ARG A C 1
ATOM 1936 O O . ARG A 1 236 ? -3.283 -44.126 30.942 1.00 89.50 236 ARG A O 1
ATOM 1943 N N . ILE A 1 237 ? -2.556 -44.870 28.956 1.00 88.19 237 ILE A N 1
ATOM 1944 C CA . ILE A 1 237 ? -3.198 -46.183 29.074 1.00 88.19 237 ILE A CA 1
ATOM 1945 C C . ILE A 1 237 ? -2.553 -46.986 30.208 1.00 88.19 237 ILE A C 1
ATOM 1947 O O . ILE A 1 237 ? -3.267 -47.539 31.042 1.00 88.19 237 ILE A O 1
ATOM 1951 N N . GLY A 1 238 ? -1.223 -46.977 30.315 1.00 85.75 238 GLY A N 1
ATOM 1952 C CA . GLY A 1 238 ? -0.511 -47.618 31.420 1.00 85.75 238 GLY A CA 1
ATOM 1953 C C . GLY A 1 238 ? -0.873 -47.053 32.801 1.00 85.75 238 GLY A C 1
ATOM 1954 O O . GLY A 1 238 ? -0.894 -47.792 33.784 1.00 85.75 238 GLY A O 1
ATOM 1955 N N . GLU A 1 239 ? -1.170 -45.758 32.914 1.00 87.62 239 GLU A N 1
ATOM 1956 C CA . GLU A 1 239 ? -1.714 -45.152 34.140 1.00 87.62 239 GLU A CA 1
ATOM 1957 C C . GLU A 1 239 ? -3.136 -45.628 34.448 1.00 87.62 239 GLU A C 1
ATOM 1959 O O . GLU A 1 239 ? -3.422 -45.983 35.589 1.00 87.62 239 GLU A O 1
ATOM 1964 N N . VAL A 1 240 ? -4.019 -45.675 33.445 1.00 86.31 240 VAL A N 1
ATOM 1965 C CA . VAL A 1 240 ? -5.399 -46.159 33.618 1.00 86.31 240 VAL A CA 1
ATOM 1966 C C . VAL A 1 240 ? -5.413 -47.619 34.065 1.00 86.31 240 VAL A C 1
ATOM 1968 O O . VAL A 1 240 ? -6.129 -47.956 35.002 1.00 86.31 240 VAL A O 1
ATOM 1971 N N . TYR A 1 241 ? -4.588 -48.473 33.455 1.00 84.44 241 TYR A N 1
ATOM 1972 C CA . TYR A 1 241 ? -4.480 -49.880 33.850 1.00 84.44 241 TYR A CA 1
ATOM 1973 C C . TYR A 1 241 ? -3.997 -50.033 35.297 1.00 84.44 241 TYR A C 1
ATOM 1975 O O . TYR A 1 241 ? -4.547 -50.844 36.037 1.00 84.44 241 TYR A O 1
ATOM 1983 N N . ARG A 1 242 ? -3.028 -49.207 35.725 1.00 84.00 242 ARG A N 1
ATOM 1984 C CA . ARG A 1 242 ? -2.566 -49.164 37.123 1.00 84.00 242 ARG A CA 1
ATOM 1985 C C . ARG A 1 242 ? -3.661 -48.713 38.092 1.00 84.00 242 ARG A C 1
ATOM 1987 O O . ARG A 1 242 ? -3.754 -49.259 39.180 1.00 84.00 242 ARG A O 1
ATOM 1994 N N . LEU A 1 243 ? -4.490 -47.735 37.718 1.00 87.31 243 LEU A N 1
ATOM 1995 C CA . LEU A 1 243 ? -5.608 -47.267 38.553 1.00 87.31 243 LEU A CA 1
ATOM 1996 C C . LEU A 1 243 ? -6.728 -48.304 38.705 1.00 87.31 243 LEU A C 1
ATOM 1998 O O . LEU A 1 243 ? -7.483 -48.241 39.672 1.00 87.31 243 LEU A O 1
ATOM 2002 N N . LEU A 1 244 ? -6.856 -49.217 37.744 1.00 87.00 244 LEU A N 1
ATOM 2003 C CA . LEU A 1 244 ? -7.857 -50.283 37.745 1.00 87.00 244 LEU A CA 1
ATOM 2004 C C . LEU A 1 244 ? -7.369 -51.576 38.418 1.00 87.00 244 LEU A C 1
ATOM 2006 O O . LEU A 1 244 ? -8.119 -52.548 38.423 1.00 87.00 244 LEU A O 1
ATOM 2010 N N . ASP A 1 245 ? -6.158 -51.584 38.992 1.00 80.88 245 ASP A N 1
ATOM 2011 C CA . ASP A 1 245 ? -5.557 -52.746 39.670 1.00 80.88 245 ASP A CA 1
ATOM 2012 C C . ASP A 1 245 ? -5.473 -53.996 38.767 1.00 80.88 245 ASP A C 1
ATOM 2014 O O . ASP A 1 245 ? -5.597 -55.134 39.218 1.00 80.88 245 ASP A O 1
ATOM 2018 N N . PHE A 1 246 ? -5.268 -53.801 37.458 1.00 81.12 246 PHE A N 1
ATOM 2019 C CA . PHE A 1 246 ? -4.962 -54.921 36.570 1.00 81.12 246 PHE A CA 1
ATOM 2020 C C . PHE A 1 246 ? -3.544 -55.441 36.855 1.00 81.12 246 PHE A C 1
ATOM 2022 O O . PHE A 1 246 ? -2.572 -54.687 36.748 1.00 81.12 246 PHE A O 1
ATOM 2029 N N . ASP A 1 247 ? -3.435 -56.732 37.180 1.00 69.44 247 ASP A N 1
ATOM 2030 C CA . ASP A 1 247 ? -2.162 -57.430 37.394 1.00 69.44 247 ASP A CA 1
ATOM 2031 C C . ASP A 1 247 ? -1.273 -57.424 36.130 1.00 69.44 247 ASP A C 1
ATOM 2033 O O . ASP A 1 247 ? -1.741 -57.214 35.007 1.00 69.44 247 ASP A O 1
ATOM 2037 N N . GLU A 1 248 ? 0.032 -57.681 36.293 1.00 67.88 248 GLU A N 1
ATOM 2038 C CA . GLU A 1 248 ? 1.003 -57.727 35.180 1.00 67.88 248 GLU A CA 1
ATOM 2039 C C . GLU A 1 248 ? 0.703 -58.811 34.124 1.00 67.88 248 GLU A C 1
ATOM 2041 O O . GLU A 1 248 ? 1.232 -58.734 33.017 1.00 67.88 248 GLU A O 1
ATOM 2046 N N . ASP A 1 249 ? -0.186 -59.762 34.427 1.00 68.25 249 ASP A N 1
ATOM 2047 C CA . ASP A 1 249 ? -0.617 -60.837 33.524 1.00 68.25 249 ASP A CA 1
ATOM 2048 C C . ASP A 1 249 ? -1.713 -60.409 32.523 1.00 68.25 249 ASP A C 1
ATOM 2050 O O . ASP A 1 249 ? -2.127 -61.203 31.675 1.00 68.25 249 ASP A O 1
ATOM 2054 N N . PHE A 1 250 ? -2.218 -59.171 32.609 1.00 72.94 250 PHE A N 1
ATOM 2055 C CA . PHE A 1 250 ? -3.264 -58.663 31.716 1.00 72.94 250 PHE A CA 1
ATOM 2056 C C . PHE A 1 250 ? -2.670 -58.061 30.433 1.00 72.94 250 PHE A C 1
ATOM 2058 O O . PHE A 1 250 ? -1.804 -57.185 30.492 1.00 72.94 250 PHE A O 1
ATOM 2065 N N . GLU A 1 251 ? -3.171 -58.476 29.265 1.00 77.25 251 GLU A N 1
ATOM 2066 C CA . GLU A 1 251 ? -2.744 -57.914 27.978 1.00 77.25 251 GLU A CA 1
ATOM 2067 C C . GLU A 1 251 ? -3.094 -56.414 27.901 1.00 77.25 251 GLU A C 1
ATOM 2069 O O . GLU A 1 251 ? -4.231 -55.987 28.156 1.00 77.25 251 GLU A O 1
ATOM 2074 N N . ARG A 1 252 ? -2.085 -55.583 27.618 1.00 81.12 252 ARG A N 1
ATOM 2075 C CA . ARG A 1 252 ? -2.191 -54.121 27.685 1.00 81.12 252 ARG A CA 1
ATOM 2076 C C . ARG A 1 252 ? -2.370 -53.552 26.297 1.00 81.12 252 ARG A C 1
ATOM 2078 O O . ARG A 1 252 ? -1.525 -53.744 25.436 1.00 81.12 252 ARG A O 1
ATOM 2085 N N . ILE A 1 253 ? -3.387 -52.715 26.130 1.00 85.94 253 ILE A N 1
ATOM 2086 C CA . ILE A 1 253 ? -3.550 -51.982 24.879 1.00 85.94 253 ILE A CA 1
ATOM 2087 C C . ILE A 1 253 ? -2.402 -50.975 24.708 1.00 85.94 253 ILE A C 1
ATOM 2089 O O . ILE A 1 253 ? -2.142 -50.172 25.604 1.00 85.94 253 ILE A O 1
ATOM 2093 N N . TYR A 1 254 ? -1.741 -50.977 23.551 1.00 87.38 254 TYR A N 1
ATOM 2094 C CA . TYR A 1 254 ? -0.708 -49.999 23.197 1.00 87.38 254 TYR A CA 1
ATOM 2095 C C . TYR A 1 254 ? -0.762 -49.626 21.711 1.00 87.38 254 TYR A C 1
ATOM 2097 O O . TYR A 1 254 ? -1.257 -50.378 20.876 1.00 87.38 254 TYR A O 1
ATOM 2105 N N . LEU A 1 255 ? -0.256 -48.444 21.368 1.00 88.19 255 LEU A N 1
ATOM 2106 C CA . LEU A 1 255 ? 0.017 -48.019 19.997 1.00 88.19 255 LEU A CA 1
ATOM 2107 C C . LEU A 1 255 ? 1.445 -48.413 19.607 1.00 88.19 255 LEU A C 1
ATOM 2109 O O . LEU A 1 255 ? 2.397 -48.104 20.332 1.00 88.19 255 LEU A O 1
ATOM 2113 N N . ASP A 1 256 ? 1.593 -49.057 18.451 1.00 87.88 256 ASP A N 1
ATOM 2114 C CA . ASP A 1 256 ? 2.892 -49.428 17.883 1.00 87.88 256 ASP A CA 1
ATOM 2115 C C . ASP A 1 256 ? 3.510 -48.330 16.989 1.00 87.88 256 ASP A C 1
ATOM 2117 O O . ASP A 1 256 ? 2.976 -47.227 16.846 1.00 87.88 256 ASP A O 1
ATOM 2121 N N . ASP A 1 257 ? 4.663 -48.624 16.377 1.00 82.75 257 ASP A N 1
ATOM 2122 C CA . ASP A 1 257 ? 5.362 -47.708 15.461 1.00 82.75 257 ASP A CA 1
ATOM 2123 C C . ASP A 1 257 ? 4.534 -47.322 14.220 1.00 82.75 257 ASP A C 1
ATOM 2125 O O . ASP A 1 257 ? 4.769 -46.274 13.623 1.00 82.75 257 ASP A O 1
ATOM 2129 N N . GLY A 1 258 ? 3.539 -48.131 13.847 1.00 84.62 258 GLY A N 1
ATOM 2130 C CA . GLY A 1 258 ? 2.628 -47.878 12.735 1.00 84.62 258 GLY A CA 1
ATOM 2131 C C . GLY A 1 258 ? 1.362 -47.114 13.121 1.00 84.62 258 GLY A C 1
ATOM 2132 O O . GLY A 1 258 ? 0.467 -47.003 12.282 1.00 84.62 258 GLY A O 1
ATOM 2133 N N . PHE A 1 259 ? 1.256 -46.609 14.359 1.00 84.31 259 PHE A N 1
ATOM 2134 C CA . PHE A 1 259 ? 0.018 -46.030 14.902 1.00 84.31 259 PHE A CA 1
ATOM 2135 C C . PHE A 1 259 ? -1.160 -47.020 14.910 1.00 84.31 259 PHE A C 1
ATOM 2137 O O . PHE A 1 259 ? -2.326 -46.626 14.839 1.00 84.31 259 PHE A O 1
ATOM 2144 N N . GLN A 1 260 ? -0.869 -48.318 15.005 1.00 86.44 260 GLN A N 1
ATOM 2145 C CA . GLN A 1 260 ? -1.885 -49.356 15.104 1.00 86.44 260 GLN A CA 1
ATOM 2146 C C . GLN A 1 260 ? -2.075 -49.748 16.566 1.00 86.44 260 GLN A C 1
ATOM 2148 O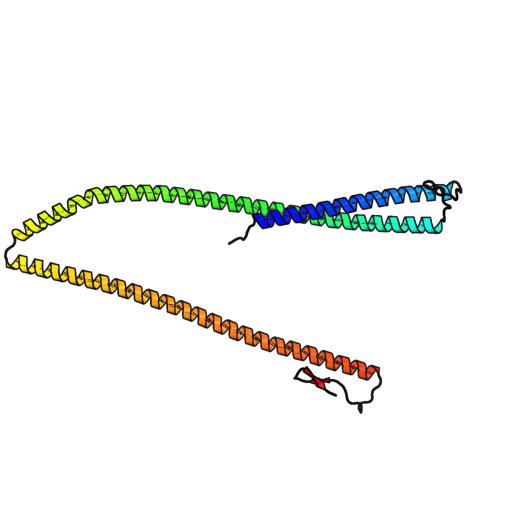 O . GLN A 1 260 ? -1.110 -49.979 17.294 1.00 86.44 260 GLN A O 1
ATOM 2153 N N . LEU A 1 261 ? -3.338 -49.810 16.993 1.00 87.19 261 LEU A N 1
ATOM 2154 C CA . LEU A 1 261 ? -3.701 -50.308 18.315 1.00 87.19 261 LEU A CA 1
ATOM 2155 C C . LEU A 1 261 ? -3.459 -51.816 18.373 1.00 87.19 261 LEU A C 1
ATOM 2157 O O . LEU A 1 261 ? -3.969 -52.568 17.540 1.00 87.19 261 LEU A O 1
ATOM 2161 N N . LYS A 1 262 ? -2.700 -52.237 19.375 1.00 87.50 262 LYS A N 1
ATOM 2162 C CA . LYS A 1 262 ? -2.413 -53.628 19.712 1.00 87.50 262 LYS A CA 1
ATOM 2163 C C . LYS A 1 262 ? -2.837 -53.910 21.142 1.00 87.50 262 LYS A C 1
ATOM 2165 O O . LYS A 1 262 ? -3.050 -52.974 21.908 1.00 87.50 262 LYS A O 1
ATOM 2170 N N . ILE A 1 263 ? -3.005 -55.191 21.441 1.00 82.94 263 ILE A N 1
ATOM 2171 C CA . ILE A 1 263 ? -3.320 -55.757 22.755 1.00 82.94 263 ILE A CA 1
ATOM 2172 C C . ILE A 1 263 ? -2.098 -56.566 23.196 1.00 82.94 263 ILE A C 1
ATOM 2174 O O . ILE A 1 263 ? -1.454 -57.147 22.285 1.00 82.94 26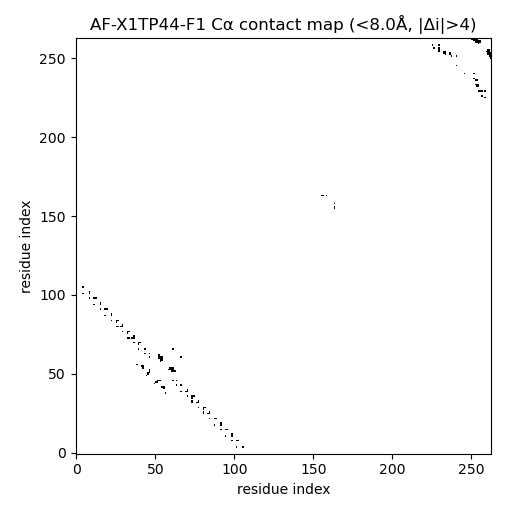3 ILE A O 1
#

Radius of gyration: 45.97 Å; Cα contacts (8 Å, |Δi|>4): 97; chains: 1; bounding box: 92×81×121 Å

Foldseek 3Di:
DPPPLVVVLVVLVVVLVVLVVVLVVLVVVLVVLVVQLVQLVVQLCCCVPPVDQARPPPRHGDDNVVSVVSNVVSVVVNVVSVVVNVVSVVVSVVSVVVSVVSVVVVVVVVVVVVVVVVVVVVVVVVVVVVVVVVVVVCVVVVVVVVVVVVVVVVVLVPDDPVVVVVVVVVVVVVVVVVVVVVVVVVVVVVVVVVVVVVVVVVVVVVVVVVVVVVVVVVVVVVLVVVVVVQVVVQVVQVVVCVVVPPDPPDDGWGQDSVRDTDD

Sequence (263 aa):
QHPDIEEELASMDGELESLKDQADSLRSEMTSVQDKLHDTGQNRTRYVKYGKEECFACGSPINPEELRNRQKQLEQRSSELGNEINSLEWQLKGREKERIQLENEWTEVRSKIRAELNNASRAIDVDEGNLKKLEAKLDDLVPRRPQLSGLVEELEATFDKETRKKLERRRQLDEKITRQDENRKTKIASIEQIGDVRTEIIQLEDGSRFYQQLNQLVLEKAEEVKKALRDMFNERIGEVYRLLDFDEDFERIYLDDGFQLKI

Solvent-accessible surface area (backbone atoms only — not comparable to full-atom values): 14289 Å² total; per-residue (Å²): 136,79,84,51,67,68,55,52,50,52,50,50,52,51,52,52,50,54,52,48,54,51,44,54,51,49,50,53,51,42,50,55,39,50,52,52,44,51,54,49,51,53,42,51,49,39,33,75,75,66,70,44,55,48,34,83,91,75,63,46,77,57,54,71,67,59,51,52,51,50,45,53,52,37,54,49,50,47,53,51,46,52,52,54,46,53,51,49,54,51,49,49,57,49,51,54,51,52,51,52,50,52,52,51,53,48,53,51,54,54,51,52,53,53,53,51,52,53,51,51,51,53,52,49,56,52,48,55,55,48,48,53,54,50,51,57,50,47,64,63,47,59,67,48,50,61,55,53,50,50,52,49,52,54,55,51,67,73,47,52,78,66,57,44,53,52,49,52,53,47,52,60,45,52,54,51,49,50,55,48,51,52,55,48,50,55,51,49,55,54,52,50,54,53,53,52,55,52,52,52,50,52,53,50,53,52,50,52,50,50,52,51,53,50,51,50,51,51,51,53,52,51,51,53,50,51,51,52,53,36,52,51,50,36,51,52,44,54,50,53,42,57,75,67,67,60,58,94,87,57,82,58,65,35,53,50,98,82,74,43,83,45,97

pLDDT: mean 87.24, std 8.81, range [41.59, 97.62]